Protein AF-A0A9D8YYX3-F1 (afdb_monomer)

Structure (mmCIF, N/CA/C/O backbone):
data_AF-A0A9D8YYX3-F1
#
_entry.id   AF-A0A9D8YYX3-F1
#
loop_
_atom_site.group_PDB
_atom_site.id
_atom_site.type_symbol
_atom_site.label_atom_id
_atom_site.label_alt_id
_atom_site.label_comp_id
_atom_site.label_asym_id
_atom_site.label_entity_id
_atom_site.label_seq_id
_atom_site.pdbx_PDB_ins_code
_atom_site.Cartn_x
_atom_site.Cartn_y
_atom_site.Cartn_z
_atom_site.occupancy
_atom_site.B_iso_or_equiv
_atom_site.auth_seq_id
_atom_site.auth_comp_id
_atom_site.auth_asym_id
_atom_site.auth_atom_id
_atom_site.pdbx_PDB_model_num
ATOM 1 N N . MET A 1 1 ? 21.670 19.155 -9.450 1.00 53.72 1 MET A N 1
ATOM 2 C CA . MET A 1 1 ? 21.328 18.868 -10.862 1.00 53.72 1 MET A CA 1
ATOM 3 C C . MET A 1 1 ? 19.852 18.467 -10.883 1.00 53.72 1 MET A C 1
ATOM 5 O O . MET A 1 1 ? 19.444 17.808 -9.937 1.00 53.72 1 MET A O 1
ATOM 9 N N . MET A 1 2 ? 19.015 18.936 -11.821 1.00 55.88 2 MET A N 1
ATOM 10 C CA . MET A 1 2 ? 17.585 18.557 -11.832 1.00 55.88 2 MET A CA 1
ATOM 11 C C . MET A 1 2 ? 17.428 17.143 -12.399 1.00 55.88 2 MET A C 1
ATOM 13 O O . MET A 1 2 ? 17.749 16.919 -13.566 1.00 55.88 2 MET A O 1
ATOM 17 N N . GLN A 1 3 ? 16.917 16.220 -11.582 1.00 74.69 3 GLN A N 1
ATOM 18 C CA . GLN A 1 3 ? 16.558 14.864 -11.997 1.00 74.69 3 GLN A CA 1
ATOM 19 C C . GLN A 1 3 ? 15.516 14.940 -13.120 1.00 74.69 3 GLN A C 1
ATOM 21 O O . GLN A 1 3 ? 14.453 15.547 -12.952 1.00 74.69 3 GLN A O 1
ATOM 26 N N . LYS A 1 4 ? 15.819 14.358 -14.285 1.00 84.12 4 LYS A N 1
ATOM 27 C CA . LYS A 1 4 ? 14.865 14.323 -15.399 1.00 84.12 4 LYS A CA 1
ATOM 28 C C . LYS A 1 4 ? 13.960 13.113 -15.217 1.00 84.12 4 LYS A C 1
ATOM 30 O O . LYS A 1 4 ? 14.433 11.979 -15.238 1.00 84.12 4 LYS A O 1
ATOM 35 N N . ARG A 1 5 ? 12.663 13.372 -15.054 1.00 89.62 5 ARG A N 1
ATOM 36 C CA . ARG A 1 5 ? 11.613 12.352 -15.048 1.00 89.62 5 ARG A CA 1
ATOM 37 C C . ARG A 1 5 ? 10.867 12.385 -16.376 1.00 89.62 5 ARG A C 1
ATOM 39 O O . ARG A 1 5 ? 10.511 13.460 -16.849 1.00 89.62 5 ARG A O 1
ATOM 46 N N . TYR A 1 6 ? 10.621 11.215 -16.941 1.00 87.94 6 TYR A N 1
ATOM 47 C CA . TYR A 1 6 ? 9.741 11.007 -18.094 1.00 87.94 6 TYR A CA 1
ATOM 48 C C . TYR A 1 6 ? 8.995 9.683 -17.912 1.00 87.94 6 TYR A C 1
ATOM 50 O O . TYR A 1 6 ? 9.148 9.039 -16.862 1.00 87.94 6 TYR A O 1
ATOM 58 N N . ALA A 1 7 ? 8.182 9.300 -18.899 1.00 79.00 7 ALA A N 1
ATOM 59 C CA . ALA A 1 7 ? 7.219 8.218 -18.757 1.00 79.00 7 ALA A CA 1
ATOM 60 C C . ALA A 1 7 ? 6.217 8.506 -17.625 1.00 79.00 7 ALA A C 1
ATOM 62 O O . ALA A 1 7 ? 5.982 7.666 -16.752 1.00 79.00 7 ALA A O 1
ATOM 63 N N . SER A 1 8 ? 5.679 9.731 -17.587 1.00 73.44 8 SER A N 1
ATOM 64 C CA . SER A 1 8 ? 4.678 10.109 -16.577 1.00 73.44 8 SER A CA 1
ATOM 65 C C . SER A 1 8 ? 3.311 9.510 -16.864 1.00 73.44 8 SER A C 1
ATOM 67 O O . SER A 1 8 ? 2.513 9.346 -15.935 1.00 73.44 8 SER A O 1
ATOM 69 N N . ASP A 1 9 ? 3.063 9.167 -18.127 1.00 76.62 9 ASP A N 1
ATOM 70 C CA . ASP A 1 9 ? 1.815 8.560 -18.549 1.00 76.62 9 ASP A CA 1
ATOM 71 C C . ASP A 1 9 ? 1.813 7.109 -18.069 1.00 76.62 9 ASP A C 1
ATOM 73 O O . ASP A 1 9 ? 2.528 6.234 -18.564 1.00 76.62 9 ASP A O 1
ATOM 77 N N . ARG A 1 10 ? 1.060 6.882 -16.991 1.00 75.62 10 ARG A N 1
ATOM 78 C CA . ARG A 1 10 ? 0.919 5.574 -16.356 1.00 75.62 10 ARG A CA 1
ATOM 79 C C . ARG A 1 10 ? 0.038 4.691 -17.228 1.00 75.62 10 ARG A C 1
ATOM 81 O O . ARG A 1 10 ? -1.180 4.638 -17.050 1.00 75.62 10 ARG A O 1
ATOM 88 N N . HIS A 1 11 ? 0.654 4.006 -18.182 1.00 74.44 11 HIS A N 1
ATOM 89 C CA . HIS A 1 11 ? -0.041 3.041 -19.020 1.00 74.44 11 HIS A CA 1
ATOM 90 C C . HIS A 1 11 ? -0.405 1.801 -18.199 1.00 74.44 11 HIS A C 1
ATOM 92 O O . HIS A 1 11 ? 0.437 0.961 -17.883 1.00 74.44 11 HIS A O 1
ATOM 98 N N . GLN A 1 12 ? -1.685 1.699 -17.842 1.00 74.44 12 GLN A N 1
ATOM 99 C CA . GLN A 1 12 ? -2.279 0.475 -17.316 1.00 74.44 12 GLN A CA 1
ATOM 100 C C . GLN A 1 12 ? -3.006 -0.252 -18.453 1.00 74.44 12 GLN A C 1
ATOM 102 O O . GLN A 1 12 ? -3.732 0.392 -19.219 1.00 74.44 12 GLN A O 1
ATOM 107 N N . PRO A 1 13 ? -2.872 -1.583 -18.573 1.00 78.44 13 PRO A N 1
ATOM 108 C CA . PRO A 1 13 ? -3.666 -2.330 -19.537 1.00 78.44 13 PRO A CA 1
ATOM 109 C C . PRO A 1 13 ? -5.167 -2.203 -19.217 1.00 78.44 13 PRO A C 1
ATOM 111 O O . PRO A 1 13 ? -5.538 -2.008 -18.055 1.00 78.44 13 PRO A O 1
ATOM 114 N N . PRO A 1 14 ? -6.063 -2.365 -20.209 1.00 83.50 14 PRO A N 1
ATOM 115 C CA . PRO A 1 14 ? -7.503 -2.301 -19.980 1.00 83.50 14 PRO A CA 1
ATOM 116 C C . PRO A 1 14 ? -7.951 -3.242 -18.853 1.00 83.50 14 PRO A C 1
ATOM 118 O O . PRO A 1 14 ? -7.597 -4.421 -18.834 1.00 83.50 14 PRO A O 1
ATOM 121 N N . GLY A 1 15 ? -8.745 -2.733 -17.909 1.00 88.25 15 GLY A N 1
ATOM 122 C CA . GLY A 1 15 ? -9.272 -3.523 -16.796 1.00 88.25 15 GLY A CA 1
ATOM 123 C C . GLY A 1 15 ? -9.328 -2.761 -15.476 1.00 88.25 15 GLY A C 1
ATOM 124 O O . GLY A 1 15 ? -8.939 -1.601 -15.380 1.00 88.25 15 GLY A O 1
ATOM 125 N N . LYS A 1 16 ? -9.847 -3.426 -14.437 1.00 92.69 16 LYS A N 1
ATOM 126 C CA . LYS A 1 16 ? -9.792 -2.930 -13.057 1.00 92.69 16 LYS A CA 1
ATOM 127 C C . LYS A 1 16 ? -8.653 -3.633 -12.343 1.00 92.69 16 LYS A C 1
ATOM 129 O O . LYS A 1 16 ? -8.796 -4.790 -11.950 1.00 92.69 16 LYS A O 1
ATOM 134 N N . TRP A 1 17 ? -7.563 -2.914 -12.158 1.00 93.44 17 TRP A N 1
ATOM 135 C CA . TRP A 1 17 ? -6.364 -3.414 -11.508 1.00 93.44 17 TRP A CA 1
ATOM 136 C C . TRP A 1 17 ? -6.236 -2.851 -10.094 1.00 93.44 17 TRP A C 1
ATOM 138 O O . TRP A 1 17 ? -6.791 -1.796 -9.774 1.00 93.44 17 TRP A O 1
ATOM 148 N N . ILE A 1 18 ? -5.534 -3.578 -9.233 1.00 92.06 18 ILE A N 1
ATOM 149 C CA . ILE A 1 18 ? -5.043 -3.081 -7.949 1.00 92.06 18 ILE A CA 1
ATOM 150 C C . ILE A 1 18 ? -3.547 -3.353 -7.852 1.00 92.06 18 ILE A C 1
ATOM 152 O O . ILE A 1 18 ? -3.050 -4.310 -8.446 1.00 92.06 18 ILE A O 1
ATOM 156 N N . GLN A 1 19 ? -2.847 -2.523 -7.090 1.00 92.81 19 GLN A N 1
ATOM 157 C CA . GLN A 1 19 ? -1.440 -2.741 -6.779 1.00 92.81 19 GLN A CA 1
ATOM 158 C C . GLN A 1 19 ? -1.304 -3.945 -5.842 1.00 92.81 19 GLN A C 1
ATOM 160 O O . GLN A 1 19 ? -1.992 -4.020 -4.827 1.00 92.81 19 GLN A O 1
ATOM 165 N N . ALA A 1 20 ? -0.448 -4.890 -6.221 1.00 91.75 20 ALA A N 1
ATOM 166 C CA . ALA A 1 20 ? -0.074 -6.058 -5.425 1.00 91.75 20 ALA A CA 1
ATOM 167 C C . ALA A 1 20 ? 1.232 -5.837 -4.648 1.00 91.75 20 ALA A C 1
ATOM 169 O O . ALA A 1 20 ? 1.559 -6.612 -3.750 1.00 91.75 20 ALA A O 1
ATOM 170 N N . THR A 1 21 ? 1.986 -4.800 -5.014 1.00 92.00 21 THR A N 1
ATOM 171 C CA . THR A 1 21 ? 3.278 -4.449 -4.425 1.00 92.00 21 THR A CA 1
ATOM 172 C C . THR A 1 21 ? 3.318 -2.964 -4.099 1.00 92.00 21 THR A C 1
ATOM 174 O O . THR A 1 21 ? 2.581 -2.159 -4.675 1.00 92.00 21 THR A O 1
ATOM 177 N N . ARG A 1 22 ? 4.253 -2.587 -3.228 1.00 89.25 22 ARG A N 1
ATOM 178 C CA . ARG A 1 22 ? 4.727 -1.202 -3.118 1.00 89.25 22 ARG A CA 1
ATOM 179 C C . ARG A 1 22 ? 5.434 -0.759 -4.407 1.00 89.25 22 ARG A C 1
ATOM 181 O O . ARG A 1 22 ? 5.586 -1.546 -5.345 1.00 89.25 22 ARG A O 1
ATOM 188 N N . LEU A 1 23 ? 5.878 0.499 -4.442 1.00 93.06 23 LEU A N 1
ATOM 189 C CA . LEU A 1 23 ? 6.741 0.981 -5.518 1.00 93.06 23 LEU A CA 1
ATOM 190 C C . LEU A 1 23 ? 8.055 0.195 -5.490 1.00 93.06 23 LEU A C 1
ATOM 192 O O . LEU A 1 23 ? 8.785 0.234 -4.499 1.00 93.06 23 LEU A O 1
ATOM 196 N N . LEU A 1 24 ? 8.331 -0.512 -6.578 1.00 96.19 24 LEU A N 1
ATOM 197 C CA . LEU A 1 24 ? 9.541 -1.292 -6.777 1.00 96.19 24 LEU A CA 1
ATOM 198 C C . LEU A 1 24 ? 10.507 -0.527 -7.673 1.00 96.19 24 LEU A C 1
ATOM 200 O O . LEU A 1 24 ? 10.087 0.212 -8.561 1.00 96.19 24 LEU A O 1
ATOM 204 N N . GLN A 1 25 ? 11.800 -0.752 -7.470 1.00 97.31 25 GLN A N 1
ATOM 205 C CA . GLN A 1 25 ? 12.840 -0.376 -8.421 1.00 97.31 25 GLN A CA 1
ATOM 206 C C . GLN A 1 25 ? 13.323 -1.632 -9.146 1.00 97.31 25 GLN A C 1
ATOM 208 O O . GLN A 1 25 ? 13.453 -2.696 -8.536 1.00 97.31 25 GLN A O 1
ATOM 213 N N . VAL A 1 26 ? 13.590 -1.521 -10.447 1.00 98.12 26 VAL A N 1
ATOM 214 C CA . VAL A 1 26 ? 14.188 -2.621 -11.214 1.00 98.12 26 VAL A CA 1
ATOM 215 C C . VAL A 1 26 ? 15.580 -2.931 -10.658 1.00 98.12 26 VAL A C 1
ATOM 217 O O . VAL A 1 26 ? 16.463 -2.074 -10.639 1.00 98.12 26 VAL A O 1
ATOM 220 N N . ALA A 1 27 ? 15.791 -4.172 -10.227 1.00 98.19 27 ALA A N 1
ATOM 221 C CA . ALA A 1 27 ? 17.070 -4.642 -9.723 1.00 98.19 27 ALA A CA 1
ATOM 222 C C . ALA A 1 27 ? 18.027 -4.986 -10.875 1.00 98.19 27 ALA A C 1
ATOM 224 O O . ALA A 1 27 ? 17.623 -5.496 -11.922 1.00 98.19 27 ALA A O 1
ATOM 225 N N . GLY A 1 28 ? 19.324 -4.745 -10.670 1.00 97.38 28 GLY A N 1
ATOM 226 C CA . GLY A 1 28 ? 20.369 -5.150 -11.614 1.00 97.38 28 GLY A CA 1
ATOM 227 C C . GLY A 1 28 ? 20.510 -4.268 -12.860 1.00 97.38 28 GLY A C 1
ATOM 228 O O . GLY A 1 28 ? 21.216 -4.659 -13.790 1.00 97.38 28 GLY A O 1
ATOM 229 N N . VAL A 1 29 ? 19.902 -3.076 -12.878 1.00 97.25 29 VAL A N 1
ATOM 230 C CA . VAL A 1 29 ? 19.999 -2.090 -13.976 1.00 97.25 29 VAL A CA 1
ATOM 231 C C . VAL A 1 29 ? 21.456 -1.789 -14.352 1.00 97.25 29 VAL A C 1
ATOM 233 O O . VAL A 1 29 ? 21.799 -1.684 -15.531 1.00 97.25 29 VAL A O 1
ATOM 236 N N . GLN A 1 30 ? 22.359 -1.741 -13.370 1.00 96.38 30 GLN A N 1
ATOM 237 C CA . GLN A 1 30 ? 23.790 -1.512 -13.579 1.00 96.38 30 GLN A CA 1
ATOM 238 C C . GLN A 1 30 ? 24.483 -2.587 -14.431 1.00 96.38 30 GLN A C 1
ATOM 240 O O . GLN A 1 30 ? 25.529 -2.305 -15.013 1.00 96.38 30 GLN A O 1
ATOM 245 N N . HIS A 1 31 ? 23.915 -3.793 -14.520 1.00 97.19 31 HIS A N 1
ATOM 246 C CA . HIS A 1 31 ? 24.424 -4.898 -15.339 1.00 97.19 31 HIS A CA 1
ATOM 247 C C . HIS A 1 31 ? 23.798 -4.935 -16.745 1.00 97.19 31 HIS A C 1
ATOM 249 O O . HIS A 1 31 ? 24.167 -5.782 -17.553 1.00 97.19 31 HIS A O 1
ATOM 255 N N . ARG A 1 32 ? 22.852 -4.028 -17.033 1.00 97.12 32 ARG A N 1
ATOM 256 C CA . ARG A 1 32 ? 22.062 -3.939 -18.275 1.00 97.12 32 ARG A CA 1
ATOM 257 C C . ARG A 1 32 ? 22.083 -2.520 -18.859 1.00 97.12 32 ARG A C 1
ATOM 259 O O . ARG A 1 32 ? 21.106 -2.067 -19.448 1.00 97.12 32 ARG A O 1
ATOM 266 N N . ARG A 1 33 ? 23.172 -1.765 -18.648 1.00 96.56 33 ARG A N 1
ATOM 267 C CA . ARG A 1 33 ? 23.226 -0.317 -18.951 1.00 96.56 33 ARG A CA 1
ATOM 268 C C . ARG A 1 33 ? 22.874 0.011 -20.403 1.00 96.56 33 ARG A C 1
ATOM 270 O O . ARG A 1 33 ? 22.178 0.996 -20.633 1.00 96.56 33 ARG A O 1
ATOM 277 N N . SER A 1 34 ? 23.347 -0.780 -21.367 1.00 97.31 34 SER A N 1
ATOM 278 C CA . SER A 1 34 ? 23.029 -0.589 -22.789 1.00 97.31 34 SER A CA 1
ATOM 279 C C . SER A 1 34 ? 21.536 -0.746 -23.056 1.00 97.31 34 SER A C 1
ATOM 281 O O . SER A 1 34 ? 20.907 0.160 -23.593 1.00 97.31 34 SER A O 1
ATOM 283 N N . GLU A 1 35 ? 20.958 -1.857 -22.613 1.00 98.38 35 GLU A N 1
ATOM 284 C CA . GLU A 1 35 ? 19.562 -2.221 -22.824 1.00 98.38 35 GLU A CA 1
ATOM 285 C C . GLU A 1 35 ? 18.625 -1.235 -22.125 1.00 98.38 35 GLU A C 1
ATOM 287 O O . GLU A 1 35 ? 17.631 -0.799 -22.704 1.00 98.38 35 GLU A O 1
ATOM 292 N N . VAL A 1 36 ? 18.979 -0.821 -20.907 1.00 97.69 36 VAL A N 1
ATOM 293 C CA . VAL A 1 36 ? 18.245 0.196 -20.149 1.00 97.69 36 VAL A CA 1
ATOM 294 C C . VAL A 1 36 ? 18.266 1.524 -20.900 1.00 97.69 36 VAL A C 1
ATOM 296 O O . VAL A 1 36 ? 17.207 2.115 -21.089 1.00 97.69 36 VAL A O 1
ATOM 299 N N . ARG A 1 37 ? 19.426 1.984 -21.392 1.00 96.44 37 ARG A N 1
ATOM 300 C CA . ARG A 1 37 ? 19.529 3.244 -22.154 1.00 96.44 37 ARG A CA 1
ATOM 301 C C . ARG A 1 37 ? 18.747 3.204 -23.464 1.00 96.44 37 ARG A C 1
ATOM 303 O O . ARG A 1 37 ? 18.108 4.192 -23.820 1.00 96.44 37 ARG A O 1
ATOM 310 N N . GLU A 1 38 ? 18.774 2.086 -24.180 1.00 97.44 38 GLU A N 1
ATOM 311 C CA . GLU A 1 38 ? 17.994 1.928 -25.409 1.00 97.44 38 GLU A CA 1
ATOM 312 C C . GLU A 1 38 ? 16.485 1.945 -25.147 1.00 97.44 38 GLU A C 1
ATOM 314 O O . GLU A 1 38 ? 15.739 2.604 -25.883 1.00 97.44 38 GLU A O 1
ATOM 319 N N . PHE A 1 39 ? 16.037 1.271 -24.083 1.00 97.06 39 PHE A N 1
ATOM 320 C CA . PHE A 1 39 ? 14.649 1.327 -23.637 1.00 97.06 39 PHE A CA 1
ATOM 321 C C . PHE A 1 39 ? 14.253 2.759 -23.263 1.00 97.06 39 PHE A C 1
ATOM 323 O O . PHE A 1 39 ? 13.276 3.276 -23.795 1.00 97.06 39 PHE A O 1
ATOM 330 N N . CYS A 1 40 ? 15.058 3.434 -22.442 1.00 96.00 40 CYS A N 1
ATOM 331 C CA . CYS A 1 40 ? 14.888 4.828 -22.028 1.00 96.00 40 CYS A CA 1
ATOM 332 C C . CYS A 1 40 ? 14.687 5.778 -23.221 1.00 96.00 40 CYS A C 1
ATOM 334 O O . CYS A 1 40 ? 13.730 6.552 -23.279 1.00 96.00 40 CYS A O 1
ATOM 336 N N . GLN A 1 41 ? 15.563 5.690 -24.225 1.00 95.75 41 GLN A N 1
ATOM 337 C CA . GLN A 1 41 ? 15.458 6.492 -25.447 1.00 95.75 41 GLN A CA 1
ATOM 338 C C . GLN A 1 41 ? 14.210 6.157 -26.269 1.00 95.75 41 GLN A C 1
ATOM 340 O O . GLN A 1 41 ? 13.610 7.051 -26.867 1.00 95.75 41 GLN A O 1
ATOM 345 N N . SER A 1 42 ? 13.831 4.880 -26.327 1.00 95.81 42 SER A N 1
ATOM 346 C CA . SER A 1 42 ? 12.656 4.435 -27.077 1.00 95.81 42 SER A CA 1
ATOM 347 C C . SER A 1 42 ? 11.357 4.853 -26.393 1.00 95.81 42 SER A C 1
ATOM 349 O O . SER A 1 42 ? 10.459 5.327 -27.079 1.00 95.81 42 SER A O 1
ATOM 351 N N . ALA A 1 43 ? 11.293 4.781 -25.061 1.00 95.12 43 ALA A N 1
ATOM 352 C CA . ALA A 1 43 ? 10.162 5.245 -24.265 1.00 95.12 43 ALA A CA 1
ATOM 353 C C . ALA A 1 43 ? 9.924 6.751 -24.457 1.00 95.12 43 ALA A C 1
ATOM 355 O O . ALA A 1 43 ? 8.811 7.146 -24.776 1.00 95.12 43 ALA A O 1
ATOM 356 N N . LYS A 1 44 ? 10.976 7.587 -24.410 1.00 94.56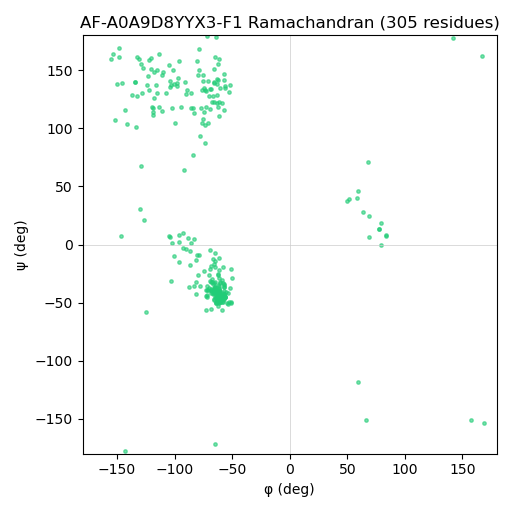 44 LYS A N 1
ATOM 357 C CA . LYS A 1 44 ? 10.865 9.034 -24.705 1.00 94.56 44 LYS A CA 1
ATOM 358 C C . LYS A 1 44 ? 10.298 9.319 -26.094 1.00 94.56 44 LYS A C 1
ATOM 360 O O . LYS A 1 44 ? 9.498 10.232 -26.271 1.00 94.56 44 LYS A O 1
ATOM 365 N N . LYS A 1 45 ? 10.751 8.565 -27.102 1.00 94.44 45 LYS A N 1
ATOM 366 C CA . LYS A 1 45 ? 10.266 8.715 -28.481 1.00 94.44 45 LYS A CA 1
ATOM 367 C C . LYS A 1 45 ? 8.812 8.269 -28.612 1.00 94.44 45 LYS A C 1
ATOM 369 O O . LYS A 1 45 ? 8.063 8.932 -29.325 1.00 94.44 45 LYS A O 1
ATOM 374 N N . ALA A 1 46 ? 8.436 7.176 -27.947 1.00 94.06 46 ALA A N 1
ATOM 375 C CA . ALA A 1 46 ? 7.069 6.673 -27.924 1.00 94.06 46 ALA A CA 1
ATOM 376 C C . ALA A 1 46 ? 6.127 7.680 -27.247 1.00 94.06 46 ALA A C 1
ATOM 378 O O . ALA A 1 46 ? 5.170 8.104 -27.885 1.00 94.06 46 ALA A O 1
ATOM 379 N N . GLU A 1 47 ? 6.480 8.169 -26.052 1.00 92.94 47 GLU A N 1
ATOM 380 C CA . GLU A 1 47 ? 5.752 9.212 -25.310 1.00 92.94 47 GLU A CA 1
ATOM 381 C C . GLU A 1 47 ? 5.554 10.471 -26.170 1.00 92.94 47 GLU A C 1
ATOM 383 O O . GLU A 1 47 ? 4.428 10.912 -26.386 1.00 92.94 47 GLU A O 1
ATOM 388 N N . HIS A 1 48 ? 6.624 10.992 -26.786 1.00 93.25 48 HIS A N 1
ATOM 389 C CA . HIS A 1 48 ? 6.534 12.159 -27.673 1.00 93.25 48 HIS A CA 1
ATOM 390 C C . HIS A 1 48 ? 5.649 11.933 -28.912 1.00 93.25 48 HIS A C 1
ATOM 392 O O . HIS A 1 48 ? 5.078 12.882 -29.445 1.00 93.25 48 HIS A O 1
ATOM 398 N N . SER A 1 49 ? 5.545 10.690 -29.384 1.00 93.62 49 SER A N 1
ATOM 399 C CA . SER A 1 49 ? 4.778 10.328 -30.582 1.00 93.62 49 SER A CA 1
ATOM 400 C C . SER A 1 49 ? 3.365 9.822 -30.266 1.00 93.62 49 SER A C 1
ATOM 402 O O . SER A 1 49 ? 2.659 9.420 -31.190 1.00 93.62 49 SER A O 1
ATOM 404 N N . GLY A 1 50 ? 2.957 9.792 -28.990 1.00 92.62 50 GLY A N 1
ATOM 405 C CA . GLY A 1 50 ? 1.685 9.204 -28.556 1.00 92.62 50 GLY A CA 1
ATOM 406 C C . GLY A 1 50 ? 1.576 7.694 -28.814 1.00 92.62 50 GLY A C 1
ATOM 407 O O . GLY A 1 50 ? 0.478 7.191 -29.048 1.00 92.62 50 GLY A O 1
ATOM 408 N N . LEU A 1 51 ? 2.706 6.982 -28.836 1.00 93.69 51 LEU A N 1
ATOM 409 C CA . LEU A 1 51 ? 2.778 5.528 -28.999 1.00 93.69 51 LEU A CA 1
ATOM 410 C C . LEU A 1 51 ? 2.885 4.827 -27.638 1.00 93.69 51 LEU A C 1
ATOM 412 O O . LEU A 1 51 ? 3.330 5.420 -26.659 1.00 93.69 51 LEU A O 1
ATOM 416 N N . ASP A 1 52 ? 2.515 3.547 -27.596 1.00 94.00 52 ASP A N 1
ATOM 417 C CA . ASP A 1 52 ? 2.470 2.759 -26.362 1.00 94.00 52 ASP A CA 1
ATOM 418 C C . ASP A 1 52 ? 3.872 2.342 -25.878 1.00 94.00 52 ASP A C 1
ATOM 420 O O . ASP A 1 52 ? 4.751 1.968 -26.662 1.00 94.00 52 ASP A O 1
ATOM 424 N N . TYR A 1 53 ? 4.091 2.376 -24.568 1.00 95.69 53 TYR A N 1
ATOM 425 C CA . TYR A 1 53 ? 5.322 1.912 -23.930 1.00 95.69 53 TYR A CA 1
ATOM 426 C C . TYR A 1 53 ? 5.050 1.508 -22.479 1.00 95.69 53 TYR A C 1
ATOM 428 O O . TYR A 1 53 ? 4.073 1.925 -21.861 1.00 95.69 53 TYR A O 1
ATOM 436 N N . GLY A 1 54 ? 5.928 0.690 -21.905 1.00 95.56 54 GLY A N 1
ATOM 437 C CA . GLY A 1 54 ? 5.774 0.246 -20.527 1.00 95.56 54 GLY A CA 1
ATOM 438 C C . GLY A 1 54 ? 6.722 -0.878 -20.154 1.00 95.56 54 GLY A C 1
ATOM 439 O O . GLY A 1 54 ? 7.810 -1.019 -20.720 1.00 95.56 54 GLY A O 1
ATOM 440 N N . LEU A 1 55 ? 6.294 -1.672 -19.177 1.00 96.38 55 LEU A N 1
ATOM 441 C CA . LEU A 1 55 ? 7.043 -2.806 -18.658 1.00 96.38 55 LEU A CA 1
ATOM 442 C C . LEU A 1 55 ? 6.220 -4.089 -18.766 1.00 96.38 55 LEU A C 1
ATOM 444 O O . LEU A 1 55 ? 5.008 -4.100 -18.560 1.00 96.38 55 LEU A O 1
ATOM 448 N N . GLU A 1 56 ? 6.918 -5.182 -19.023 1.00 96.81 56 GLU A N 1
ATOM 449 C CA . GLU A 1 56 ? 6.415 -6.547 -18.996 1.00 96.81 56 GLU A CA 1
ATOM 450 C C . GLU A 1 56 ? 7.216 -7.345 -17.961 1.00 96.81 56 GLU A C 1
ATOM 452 O O . GLU A 1 56 ? 8.382 -7.050 -17.686 1.00 96.81 56 GLU A O 1
ATOM 457 N N . LEU A 1 57 ? 6.580 -8.355 -17.370 1.00 97.56 57 LEU A N 1
ATOM 458 C CA . LEU A 1 57 ? 7.177 -9.211 -16.349 1.00 97.56 57 LEU A CA 1
ATOM 459 C C . LEU A 1 57 ? 7.181 -10.657 -16.844 1.00 97.56 57 LEU A C 1
ATOM 461 O O . LEU A 1 57 ? 6.120 -11.234 -17.089 1.00 97.56 57 LEU A O 1
ATOM 465 N N . GLU A 1 58 ? 8.367 -11.245 -16.979 1.00 97.81 58 GLU A N 1
ATOM 466 C CA . GLU A 1 58 ? 8.551 -12.608 -17.483 1.00 97.81 58 GLU A CA 1
ATOM 467 C C . GLU A 1 58 ? 9.222 -13.492 -16.423 1.00 97.81 58 GLU A C 1
ATOM 469 O O . GLU A 1 58 ? 10.375 -13.228 -16.076 1.00 97.81 58 GLU A O 1
ATOM 474 N N . PRO A 1 59 ? 8.566 -14.558 -15.931 1.00 97.94 59 PRO A N 1
ATOM 475 C CA . PRO A 1 59 ? 9.211 -15.530 -15.055 1.00 97.94 59 PRO A CA 1
ATOM 476 C C . PRO A 1 59 ? 10.446 -16.144 -15.732 1.00 97.94 59 PRO A C 1
ATOM 478 O O . PRO A 1 59 ? 10.446 -16.401 -16.940 1.00 97.94 59 PRO A O 1
ATOM 481 N N . ASP A 1 60 ? 11.502 -16.373 -14.959 1.00 97.94 60 ASP A N 1
ATOM 482 C CA . ASP A 1 60 ? 12.769 -16.951 -15.409 1.00 97.94 60 ASP A CA 1
ATOM 483 C C . ASP A 1 60 ? 13.184 -18.123 -14.502 1.00 97.94 60 ASP A C 1
ATOM 485 O O . ASP A 1 60 ? 14.185 -18.040 -13.790 1.00 97.94 60 ASP A O 1
ATOM 489 N N . PRO A 1 61 ? 12.433 -19.244 -14.523 1.00 96.94 61 PRO A N 1
ATOM 490 C CA . PRO A 1 61 ? 12.700 -20.393 -13.653 1.00 96.94 61 PRO A CA 1
ATOM 491 C C . PRO A 1 61 ? 14.039 -21.088 -13.947 1.00 96.94 61 PRO A C 1
ATOM 493 O O . PRO A 1 61 ? 14.509 -21.897 -13.152 1.00 96.94 61 PRO A O 1
ATOM 496 N N . GLY A 1 62 ? 14.660 -20.789 -15.094 1.00 97.56 62 GLY A N 1
ATOM 497 C CA . GLY A 1 62 ? 15.990 -21.273 -15.468 1.00 97.56 62 GLY A CA 1
ATOM 498 C C . GLY A 1 62 ? 17.140 -20.414 -14.933 1.00 97.56 62 GLY A C 1
ATOM 499 O O . GLY A 1 62 ? 18.303 -20.692 -15.237 1.00 97.56 62 GLY A O 1
ATOM 500 N N . ASN A 1 63 ? 16.852 -19.357 -14.172 1.00 97.94 63 ASN A N 1
ATOM 501 C CA . ASN A 1 63 ? 17.878 -18.488 -13.624 1.00 97.94 63 ASN A CA 1
ATOM 502 C C . ASN A 1 63 ? 18.741 -19.237 -12.596 1.00 97.94 63 ASN A C 1
ATOM 504 O O . ASN A 1 63 ? 18.267 -19.740 -11.582 1.00 97.94 63 ASN A O 1
ATOM 508 N N . ARG A 1 64 ? 20.052 -19.270 -12.846 1.00 97.50 64 ARG A N 1
ATOM 509 C CA . ARG A 1 64 ? 21.025 -20.013 -12.027 1.00 97.50 64 ARG A CA 1
ATOM 510 C C . ARG A 1 64 ? 21.199 -19.500 -10.590 1.00 97.50 64 ARG A C 1
ATOM 512 O O . ARG A 1 64 ? 21.828 -20.185 -9.791 1.00 97.50 64 ARG A O 1
ATOM 519 N N . HIS A 1 65 ? 20.763 -18.276 -10.292 1.00 97.38 65 HIS A N 1
ATOM 520 C CA . HIS A 1 65 ? 20.955 -17.635 -8.987 1.00 97.38 65 HIS A CA 1
ATOM 521 C C . HIS A 1 65 ? 19.686 -17.637 -8.136 1.00 97.38 65 HIS A C 1
ATOM 523 O O . HIS A 1 65 ? 19.785 -17.681 -6.911 1.00 97.38 65 HIS A O 1
ATOM 529 N N . ASP A 1 66 ? 18.522 -17.568 -8.778 1.00 97.62 66 ASP A N 1
ATOM 530 C CA . ASP A 1 66 ? 17.226 -17.494 -8.115 1.00 97.62 66 ASP A CA 1
ATOM 531 C C . ASP A 1 66 ? 16.139 -18.107 -9.016 1.00 97.62 66 ASP A C 1
ATOM 533 O O . ASP A 1 66 ? 15.766 -17.481 -10.007 1.00 97.62 66 ASP A O 1
ATOM 537 N N . PRO A 1 67 ? 15.607 -19.303 -8.705 1.00 97.25 67 PRO A N 1
ATOM 538 C CA . PRO A 1 67 ? 14.575 -19.946 -9.522 1.00 97.25 67 PRO A CA 1
ATOM 539 C C . PRO A 1 67 ? 13.233 -19.195 -9.518 1.00 97.25 67 PRO A C 1
ATOM 541 O O . PRO A 1 67 ? 12.371 -19.500 -10.338 1.00 97.25 67 PRO A O 1
ATOM 544 N N . LEU A 1 68 ? 13.041 -18.224 -8.619 1.00 97.88 68 LEU A N 1
ATOM 545 C CA . LEU A 1 68 ? 11.857 -17.363 -8.577 1.00 97.88 68 LEU A CA 1
ATOM 546 C C . LEU A 1 68 ? 12.092 -16.030 -9.300 1.00 97.88 68 LEU A C 1
ATOM 548 O O . LEU A 1 68 ? 11.246 -15.141 -9.233 1.00 97.88 68 LEU A O 1
ATOM 552 N N . ALA A 1 69 ? 13.222 -15.867 -9.998 1.00 98.19 69 ALA A N 1
ATOM 553 C CA . ALA A 1 69 ? 13.543 -14.638 -10.707 1.00 98.19 69 ALA A CA 1
ATOM 554 C C . ALA A 1 69 ? 12.446 -14.259 -11.716 1.00 98.19 69 ALA A C 1
ATOM 556 O O . ALA A 1 69 ? 11.992 -15.068 -12.526 1.00 98.19 69 ALA A O 1
ATOM 557 N N . ILE A 1 70 ? 12.069 -12.980 -11.713 1.00 98.56 70 ILE A N 1
ATOM 558 C CA . ILE A 1 70 ? 11.127 -12.398 -12.673 1.00 98.56 70 ILE A CA 1
ATOM 559 C C . ILE A 1 70 ? 11.873 -11.310 -13.442 1.00 98.56 70 ILE A C 1
ATOM 561 O O . ILE A 1 70 ? 12.273 -10.294 -12.866 1.00 98.56 70 ILE A O 1
ATOM 565 N N . ARG A 1 71 ? 12.078 -11.514 -14.744 1.00 98.62 71 ARG A N 1
ATOM 566 C CA . ARG A 1 71 ? 12.691 -10.529 -15.640 1.00 98.62 71 ARG A CA 1
ATOM 567 C C . ARG A 1 71 ? 11.748 -9.350 -15.822 1.00 98.62 71 ARG A C 1
ATOM 569 O O . ARG A 1 71 ? 10.569 -9.529 -16.122 1.00 98.62 71 ARG A O 1
ATOM 576 N N . VAL A 1 72 ? 12.297 -8.147 -15.707 1.00 98.38 72 VAL A N 1
ATOM 577 C CA . VAL A 1 72 ? 11.625 -6.913 -16.106 1.00 98.38 72 VAL A CA 1
ATOM 578 C C . VAL A 1 72 ? 12.054 -6.589 -17.529 1.00 98.38 72 VAL A C 1
ATOM 580 O O . VAL A 1 72 ? 13.240 -6.384 -17.816 1.00 98.38 72 VAL A O 1
ATOM 583 N N . VAL A 1 73 ? 11.078 -6.560 -18.428 1.00 98.50 73 VAL A N 1
ATOM 584 C CA . VAL A 1 73 ? 11.269 -6.309 -19.852 1.00 98.50 73 VAL A CA 1
ATOM 585 C C . VAL A 1 73 ? 10.662 -4.954 -20.195 1.00 98.50 73 VAL A C 1
ATOM 587 O O . VAL A 1 73 ? 9.456 -4.764 -20.096 1.00 98.50 73 VAL A O 1
ATOM 590 N N . GLY A 1 74 ? 11.488 -3.993 -20.598 1.00 97.44 74 GLY A N 1
ATOM 591 C CA . GLY A 1 74 ? 11.000 -2.747 -21.178 1.00 97.44 74 GLY A CA 1
ATOM 592 C C . GLY A 1 74 ? 10.401 -3.014 -22.555 1.00 97.44 74 GLY A C 1
ATOM 593 O O . GLY A 1 74 ? 11.020 -3.711 -23.361 1.00 97.44 74 GLY A O 1
ATOM 594 N N . ARG A 1 75 ? 9.221 -2.460 -22.841 1.00 97.12 75 ARG A N 1
ATOM 595 C CA . ARG A 1 75 ? 8.541 -2.541 -24.142 1.00 97.12 75 ARG A CA 1
ATOM 596 C C . ARG A 1 75 ? 8.244 -1.134 -24.656 1.00 97.12 75 ARG A C 1
ATOM 598 O O . ARG A 1 75 ? 7.777 -0.292 -23.895 1.00 97.12 75 ARG A O 1
ATOM 605 N N . ALA A 1 76 ? 8.471 -0.890 -25.945 1.00 96.62 76 ALA A N 1
ATOM 606 C CA . ALA A 1 76 ? 8.036 0.341 -26.603 1.00 96.62 76 ALA A CA 1
ATOM 607 C C . ALA A 1 76 ? 7.631 0.090 -28.059 1.00 96.62 76 ALA A C 1
ATOM 609 O O . ALA A 1 76 ? 8.310 -0.638 -28.797 1.00 96.62 76 ALA A O 1
ATOM 610 N N . ASP A 1 77 ? 6.551 0.742 -28.468 1.00 96.69 77 ASP A N 1
ATOM 611 C CA . ASP A 1 77 ? 6.130 0.852 -29.853 1.00 96.69 77 ASP A CA 1
ATOM 612 C C . ASP A 1 77 ? 7.019 1.873 -30.582 1.00 96.69 77 ASP A C 1
ATOM 614 O O . ASP A 1 77 ? 7.312 2.965 -30.095 1.00 96.69 77 ASP A O 1
ATOM 618 N N . VAL A 1 78 ? 7.497 1.501 -31.769 1.00 96.62 78 VAL A N 1
ATOM 619 C CA . VAL A 1 78 ? 8.413 2.299 -32.588 1.00 96.62 78 VAL A CA 1
ATOM 620 C C . VAL A 1 78 ? 7.885 2.434 -34.012 1.00 96.62 78 VAL A C 1
ATOM 622 O O . VAL A 1 78 ? 7.556 1.445 -34.674 1.00 96.62 78 VAL A O 1
ATOM 625 N N . GLN A 1 79 ? 7.854 3.667 -34.517 1.00 95.38 79 GLN A N 1
ATOM 626 C CA . GLN A 1 79 ? 7.484 3.947 -35.902 1.00 95.38 79 GLN A CA 1
ATOM 627 C C . GLN A 1 79 ? 8.544 3.382 -36.860 1.00 95.38 79 GLN A C 1
ATOM 629 O O . GLN A 1 79 ? 9.737 3.670 -36.730 1.00 95.38 79 GLN A O 1
ATOM 634 N N . ARG A 1 80 ? 8.125 2.589 -37.851 1.00 94.31 80 ARG A N 1
ATOM 635 C CA . ARG A 1 80 ? 8.997 2.077 -38.920 1.00 94.31 80 ARG A CA 1
ATOM 636 C C . ARG A 1 80 ? 8.665 2.794 -40.221 1.00 94.31 80 ARG A C 1
ATOM 638 O O . ARG A 1 80 ? 7.505 2.820 -40.618 1.00 94.31 80 ARG A O 1
ATOM 645 N N . LEU A 1 81 ? 9.694 3.299 -40.909 1.00 87.19 81 LEU A N 1
ATOM 646 C CA . LEU A 1 81 ? 9.587 4.242 -42.037 1.00 87.19 81 LEU A CA 1
ATOM 647 C C . LEU A 1 81 ? 8.617 3.820 -43.164 1.00 87.19 81 LEU A C 1
ATOM 649 O O . LEU A 1 81 ? 8.148 4.680 -43.890 1.00 87.19 81 LEU A O 1
ATOM 653 N N . LEU A 1 82 ? 8.281 2.532 -43.304 1.00 92.31 82 LEU A N 1
ATOM 654 C CA . LEU A 1 82 ? 7.335 2.022 -44.313 1.00 92.31 82 LEU A CA 1
ATOM 655 C C . LEU A 1 82 ? 6.498 0.815 -43.836 1.00 92.31 82 LEU A C 1
ATOM 657 O O . LEU A 1 82 ? 5.836 0.167 -44.639 1.00 92.31 82 LEU A O 1
ATOM 661 N N . ARG A 1 83 ? 6.571 0.439 -42.551 1.00 91.12 83 ARG A N 1
ATOM 662 C CA . ARG A 1 83 ? 5.994 -0.827 -42.040 1.00 91.12 83 ARG A CA 1
ATOM 663 C C . ARG A 1 83 ? 5.049 -0.631 -40.852 1.00 91.12 83 ARG A C 1
ATOM 665 O O . ARG A 1 83 ? 4.842 -1.564 -40.084 1.00 91.12 83 ARG A O 1
ATOM 672 N N . GLY A 1 84 ? 4.515 0.578 -40.692 1.00 94.62 84 GLY A N 1
ATOM 673 C CA . GLY A 1 84 ? 3.661 0.936 -39.562 1.00 94.62 84 GLY A CA 1
ATOM 674 C C . GLY A 1 84 ? 4.407 0.919 -38.225 1.00 94.62 84 GLY A C 1
ATOM 675 O O . GLY A 1 84 ? 5.617 1.158 -38.163 1.00 94.62 84 GLY A O 1
ATOM 676 N N . VAL A 1 85 ? 3.668 0.641 -37.155 1.00 96.19 85 VAL A N 1
ATOM 677 C CA . VAL A 1 85 ? 4.190 0.549 -35.789 1.00 96.19 85 VAL A CA 1
ATOM 678 C C . VAL A 1 85 ? 4.724 -0.862 -35.545 1.00 96.19 85 VAL A C 1
ATOM 680 O O . VAL A 1 85 ? 4.062 -1.851 -35.853 1.00 96.19 85 VAL A O 1
ATOM 683 N N . GLY A 1 86 ? 5.943 -0.975 -35.018 1.00 97.00 86 GLY A N 1
ATOM 684 C CA . GLY A 1 86 ? 6.495 -2.245 -34.548 1.00 97.00 86 GLY A CA 1
ATOM 685 C C . GLY A 1 86 ? 6.845 -2.190 -33.070 1.00 97.00 86 GLY A C 1
ATOM 686 O O . GLY A 1 86 ? 7.056 -1.115 -32.533 1.00 97.00 86 GLY A O 1
ATOM 687 N N . VAL A 1 87 ? 6.980 -3.347 -32.428 1.00 97.50 87 VAL A N 1
ATOM 688 C CA . VAL A 1 87 ? 7.325 -3.434 -31.001 1.00 97.50 87 VAL A CA 1
ATOM 689 C C . VAL A 1 87 ? 8.811 -3.751 -30.838 1.00 97.50 87 VAL A C 1
ATOM 691 O O . VAL A 1 87 ? 9.355 -4.586 -31.570 1.00 97.50 87 VAL A O 1
ATOM 694 N N . LYS A 1 88 ? 9.475 -3.097 -29.883 1.00 98.12 88 LYS A N 1
ATOM 695 C CA . LYS A 1 88 ? 10.801 -3.482 -29.381 1.00 98.12 88 LYS A CA 1
ATOM 696 C C . LYS A 1 88 ? 10.728 -3.835 -27.895 1.00 98.12 88 LYS A C 1
ATOM 698 O O . LYS A 1 88 ? 9.906 -3.277 -27.169 1.00 98.12 88 LYS A O 1
ATOM 703 N N . ARG A 1 89 ? 11.582 -4.774 -27.475 1.00 98.38 89 ARG A N 1
ATOM 704 C CA . ARG A 1 89 ? 11.640 -5.323 -26.114 1.00 98.38 89 ARG A CA 1
ATOM 705 C C . ARG A 1 89 ? 13.088 -5.394 -25.636 1.00 98.38 89 ARG A C 1
ATOM 707 O O . ARG A 1 89 ? 13.958 -5.785 -26.413 1.00 98.38 89 ARG A O 1
ATOM 714 N N . TRP A 1 90 ? 13.326 -5.064 -24.371 1.00 98.44 90 TRP A N 1
ATOM 715 C CA . TRP A 1 90 ? 14.650 -5.059 -23.746 1.00 98.44 90 TRP A CA 1
ATOM 716 C C . TRP A 1 90 ? 14.581 -5.680 -22.359 1.00 98.44 90 TRP A C 1
ATOM 718 O O . TRP A 1 90 ? 13.779 -5.255 -21.538 1.00 98.44 90 TRP A O 1
ATOM 728 N N . HIS A 1 91 ? 15.445 -6.644 -22.057 1.00 98.38 91 HIS A N 1
ATOM 729 C CA . HIS A 1 91 ? 15.600 -7.132 -20.688 1.00 98.38 91 HIS A CA 1
ATOM 730 C C . HIS A 1 91 ? 16.415 -6.110 -19.883 1.00 98.38 91 HIS A C 1
ATOM 732 O O . HIS A 1 91 ? 17.629 -6.016 -20.052 1.00 98.38 91 HIS A O 1
ATOM 738 N N . ILE A 1 92 ? 15.745 -5.339 -19.023 1.00 98.31 92 ILE A N 1
ATOM 739 C CA . ILE A 1 92 ? 16.350 -4.196 -18.317 1.00 98.31 92 ILE A CA 1
ATOM 740 C C . ILE A 1 92 ? 16.746 -4.503 -16.867 1.00 98.31 92 ILE A C 1
ATOM 742 O O . ILE A 1 92 ? 17.453 -3.715 -16.246 1.00 98.31 92 ILE A O 1
ATOM 746 N N . GLY A 1 93 ? 16.336 -5.655 -16.337 1.00 98.44 93 GLY A N 1
ATOM 747 C CA . GLY A 1 93 ? 16.717 -6.128 -15.011 1.00 98.44 93 GLY A CA 1
ATOM 748 C C . GLY A 1 93 ? 15.713 -7.133 -14.461 1.00 98.44 93 GLY A C 1
ATOM 749 O O . GLY A 1 93 ? 15.051 -7.833 -15.225 1.00 98.44 93 GLY A O 1
ATOM 750 N N . PHE A 1 94 ? 15.587 -7.188 -13.140 1.00 98.69 94 PHE A N 1
ATOM 751 C CA . PHE A 1 94 ? 14.722 -8.136 -12.440 1.00 98.69 94 PHE A CA 1
ATOM 752 C C . PHE A 1 94 ? 13.836 -7.441 -11.404 1.00 98.69 94 PHE A C 1
ATOM 754 O O . PHE A 1 94 ? 14.135 -6.339 -10.940 1.00 98.69 94 PHE A O 1
ATOM 761 N N . VAL A 1 95 ? 12.745 -8.100 -11.024 1.00 98.31 95 VAL A N 1
ATOM 762 C CA . VAL A 1 95 ? 12.017 -7.775 -9.793 1.00 98.31 95 VAL A CA 1
ATOM 763 C C . VAL A 1 95 ? 12.960 -8.042 -8.606 1.00 98.31 95 VAL A C 1
ATOM 765 O O . VAL A 1 95 ? 13.677 -9.045 -8.638 1.00 98.31 95 VAL A O 1
ATOM 768 N N . PRO A 1 96 ? 13.008 -7.177 -7.571 1.00 97.88 96 PRO A N 1
ATOM 769 C CA . PRO A 1 96 ? 13.781 -7.458 -6.363 1.00 97.88 96 PRO A CA 1
ATOM 770 C C . PRO A 1 96 ? 13.431 -8.829 -5.775 1.00 97.88 96 PRO A C 1
ATOM 772 O O . PRO A 1 96 ? 12.255 -9.178 -5.695 1.00 97.88 96 PRO A O 1
ATOM 775 N N . ARG A 1 97 ? 14.445 -9.587 -5.348 1.00 96.94 97 ARG A N 1
ATOM 776 C CA . ARG A 1 97 ? 14.299 -10.986 -4.912 1.00 96.94 97 ARG A CA 1
ATOM 777 C C . ARG A 1 97 ? 13.200 -11.195 -3.866 1.00 96.94 97 ARG A C 1
ATOM 779 O O . ARG A 1 97 ? 12.342 -12.042 -4.060 1.00 96.94 97 ARG A O 1
ATOM 786 N N . GLU A 1 98 ? 13.189 -10.389 -2.808 1.00 93.19 98 GLU A N 1
ATOM 787 C CA . GLU A 1 98 ? 12.192 -10.471 -1.723 1.00 93.19 98 GLU A CA 1
ATOM 788 C C . GLU A 1 98 ? 10.748 -10.335 -2.241 1.00 93.19 98 GLU A C 1
ATOM 790 O O . GLU A 1 98 ? 9.817 -11.006 -1.788 1.00 93.19 98 GLU A O 1
ATOM 795 N N . GLU A 1 99 ? 10.555 -9.479 -3.245 1.00 95.25 99 GLU A N 1
ATOM 796 C CA . GLU A 1 99 ? 9.251 -9.275 -3.870 1.00 95.25 99 GLU A CA 1
ATOM 797 C C . GLU A 1 99 ? 8.934 -10.417 -4.837 1.00 95.25 99 GLU A C 1
ATOM 799 O O . GLU A 1 99 ? 7.793 -10.864 -4.906 1.00 95.25 99 GLU A O 1
ATOM 804 N N . ALA A 1 100 ? 9.932 -10.955 -5.542 1.00 96.81 100 ALA A N 1
ATOM 805 C CA . ALA A 1 100 ? 9.765 -12.121 -6.403 1.00 96.81 100 ALA A CA 1
ATOM 806 C C . ALA A 1 100 ? 9.370 -13.382 -5.606 1.00 96.81 100 ALA A C 1
ATOM 808 O O . ALA A 1 100 ? 8.451 -14.092 -6.019 1.00 96.81 100 ALA A O 1
ATOM 809 N N . GLU A 1 101 ? 9.968 -13.602 -4.430 1.00 94.69 101 GLU A N 1
ATOM 810 C CA . GLU A 1 101 ? 9.595 -14.654 -3.465 1.00 94.69 101 GLU A CA 1
ATOM 811 C C . GLU A 1 101 ? 8.135 -14.515 -3.001 1.00 94.69 101 GLU A C 1
ATOM 813 O O . GLU A 1 101 ? 7.448 -15.500 -2.733 1.00 94.69 101 GLU A O 1
ATOM 818 N N . THR A 1 102 ? 7.635 -13.282 -2.971 1.00 90.00 102 THR A N 1
ATOM 819 C CA . THR A 1 102 ? 6.277 -12.941 -2.544 1.00 90.00 102 THR A CA 1
ATOM 820 C C . THR A 1 102 ? 5.246 -13.018 -3.681 1.00 90.00 102 THR A C 1
ATOM 822 O O . THR A 1 102 ? 4.086 -13.380 -3.460 1.00 90.00 102 THR A O 1
ATOM 825 N N . ILE A 1 103 ? 5.633 -12.637 -4.899 1.00 93.50 103 ILE A N 1
ATOM 826 C CA . ILE A 1 103 ? 4.773 -12.580 -6.091 1.00 93.50 103 ILE A CA 1
ATOM 827 C C . ILE A 1 103 ? 4.625 -13.963 -6.716 1.00 93.50 103 ILE A C 1
ATOM 829 O O . ILE A 1 103 ? 3.527 -14.331 -7.128 1.00 93.50 103 ILE A O 1
ATOM 833 N N . THR A 1 104 ? 5.713 -14.727 -6.806 1.00 95.00 104 THR A N 1
ATOM 834 C CA . THR A 1 104 ? 5.742 -15.974 -7.577 1.00 95.00 104 THR A CA 1
ATOM 835 C C . THR A 1 104 ? 4.705 -16.996 -7.109 1.00 95.00 104 THR A C 1
ATOM 837 O O . THR A 1 104 ? 3.845 -17.332 -7.925 1.00 95.00 104 THR A O 1
ATOM 840 N N . PRO A 1 105 ? 4.670 -17.424 -5.834 1.00 91.19 105 PRO A N 1
ATOM 841 C CA . PRO A 1 105 ? 3.689 -18.416 -5.392 1.00 91.19 105 PRO A CA 1
ATOM 842 C C . PRO A 1 105 ? 2.248 -17.894 -5.474 1.00 91.19 105 PRO A C 1
ATOM 844 O O . PRO A 1 105 ? 1.332 -18.601 -5.892 1.00 91.19 105 PRO A O 1
ATOM 847 N N . ASP A 1 106 ? 2.032 -16.626 -5.113 1.00 87.94 106 ASP A N 1
ATOM 848 C CA . ASP A 1 106 ? 0.682 -16.085 -4.950 1.00 87.94 106 ASP A CA 1
ATOM 849 C C . ASP A 1 106 ? 0.052 -15.553 -6.236 1.00 87.94 106 ASP A C 1
ATOM 851 O O . ASP A 1 106 ? -1.168 -15.371 -6.277 1.00 87.94 106 ASP A O 1
ATOM 855 N N . ILE A 1 107 ? 0.846 -15.291 -7.271 1.00 92.50 107 ILE A N 1
ATOM 856 C CA . ILE A 1 107 ? 0.381 -14.703 -8.528 1.00 92.50 107 ILE A CA 1
ATOM 857 C C . ILE A 1 107 ? 0.775 -15.599 -9.701 1.00 92.50 107 ILE A C 1
ATOM 859 O O . ILE A 1 107 ? -0.102 -16.058 -10.429 1.00 92.50 107 ILE A O 1
ATOM 863 N N . ILE A 1 108 ? 2.068 -15.873 -9.882 1.00 93.69 108 ILE A N 1
ATOM 864 C CA . ILE A 1 108 ? 2.567 -16.564 -11.081 1.00 93.69 108 ILE A CA 1
ATOM 865 C C . ILE A 1 108 ? 2.199 -18.052 -11.056 1.00 93.69 108 ILE A C 1
ATOM 867 O O . ILE A 1 108 ? 1.531 -18.529 -11.970 1.00 93.69 108 ILE A O 1
ATOM 871 N N . GLU A 1 109 ? 2.583 -18.783 -10.009 1.00 93.50 109 GLU A N 1
ATOM 872 C CA . GLU A 1 109 ? 2.313 -20.224 -9.881 1.00 93.50 109 GLU A CA 1
ATOM 873 C C . GLU A 1 109 ? 0.818 -20.512 -9.714 1.00 93.50 109 GLU A C 1
ATOM 875 O O . GLU A 1 109 ? 0.314 -21.523 -10.199 1.00 93.50 109 GLU A O 1
ATOM 880 N N . ALA A 1 110 ? 0.083 -19.576 -9.108 1.00 92.56 110 ALA A N 1
ATOM 881 C CA . ALA A 1 110 ? -1.373 -19.616 -9.034 1.00 92.56 110 ALA A CA 1
ATOM 882 C C . ALA A 1 110 ? -2.075 -19.384 -10.392 1.00 92.56 110 ALA A C 1
ATOM 884 O O . ALA A 1 110 ? -3.303 -19.465 -10.458 1.00 92.56 110 ALA A O 1
ATOM 885 N N . GLY A 1 111 ? -1.329 -19.084 -11.464 1.00 94.44 111 GLY A N 1
ATOM 886 C CA . GLY A 1 111 ? -1.862 -18.864 -12.812 1.00 94.44 111 GLY A CA 1
ATOM 887 C C . GLY A 1 111 ? -2.695 -17.587 -12.945 1.00 94.44 111 GLY A C 1
ATOM 888 O O . GLY A 1 111 ? -3.577 -17.495 -13.801 1.00 94.44 111 GLY A O 1
ATOM 889 N N . GLU A 1 112 ? -2.462 -16.608 -12.076 1.00 94.19 112 GLU A N 1
ATOM 890 C CA . GLU A 1 112 ? -3.228 -15.368 -12.041 1.00 94.19 112 GLU A CA 1
ATOM 891 C C . GLU A 1 112 ? -2.754 -14.421 -13.136 1.00 94.19 112 GLU A C 1
ATOM 893 O O . GLU A 1 112 ? -1.586 -14.399 -13.520 1.00 94.19 112 GLU A O 1
ATOM 898 N N . LYS A 1 113 ? -3.661 -13.579 -13.634 1.00 94.44 113 LYS A N 1
ATOM 899 C CA . LYS A 1 113 ? -3.250 -12.488 -14.522 1.00 94.44 113 LYS A CA 1
ATOM 900 C C . LYS A 1 113 ? -2.497 -11.440 -13.709 1.00 94.44 113 LYS A C 1
ATOM 902 O O . LYS A 1 113 ? -2.919 -11.093 -12.608 1.00 94.44 113 LYS A O 1
ATOM 907 N N . TYR A 1 114 ? -1.440 -10.886 -14.284 1.00 95.50 114 TYR A N 1
ATOM 908 C CA . TYR A 1 114 ? -0.690 -9.776 -13.710 1.00 95.50 114 TYR A CA 1
ATOM 909 C C . TYR A 1 114 ? -0.121 -8.891 -14.816 1.00 95.50 114 TYR A C 1
ATOM 911 O O . TYR A 1 114 ? -0.015 -9.304 -15.972 1.00 95.50 114 TYR A O 1
ATOM 919 N N . CYS A 1 115 ? 0.237 -7.663 -14.463 1.00 95.00 115 CYS A N 1
ATOM 920 C CA . CYS A 1 115 ? 0.987 -6.761 -15.331 1.00 95.00 115 CYS A CA 1
ATOM 921 C C . CYS A 1 115 ? 1.889 -5.847 -14.496 1.00 95.00 115 CYS A C 1
ATOM 923 O O . CYS A 1 115 ? 1.753 -5.787 -13.273 1.00 95.00 115 CYS A O 1
ATOM 925 N N . ALA A 1 116 ? 2.799 -5.128 -15.151 1.00 95.81 116 ALA A N 1
ATOM 926 C CA . ALA A 1 116 ? 3.552 -4.052 -14.518 1.00 95.81 116 ALA A CA 1
ATOM 927 C C . ALA A 1 116 ? 2.991 -2.691 -14.933 1.00 95.81 116 ALA A C 1
ATOM 929 O O . ALA A 1 116 ? 2.693 -2.460 -16.101 1.00 95.81 116 ALA A O 1
ATOM 930 N N . GLU A 1 117 ? 2.878 -1.784 -13.970 1.00 94.75 117 GLU A N 1
ATOM 931 C CA . GLU A 1 117 ? 2.625 -0.366 -14.213 1.00 94.75 117 GLU A CA 1
ATOM 932 C C . GLU A 1 117 ? 3.940 0.392 -14.058 1.00 94.75 117 GLU A C 1
ATOM 934 O O . GLU A 1 117 ? 4.521 0.419 -12.970 1.00 94.75 117 GLU A O 1
ATOM 939 N N . LEU A 1 118 ? 4.408 1.018 -15.139 1.00 94.88 118 LEU A N 1
ATOM 940 C CA . LEU A 1 118 ? 5.570 1.899 -15.090 1.00 94.88 118 LEU A CA 1
ATOM 941 C C . LEU A 1 118 ? 5.205 3.168 -14.305 1.00 94.88 118 LEU A C 1
ATOM 943 O O . LEU A 1 118 ? 4.329 3.930 -14.707 1.00 94.88 118 LEU A O 1
ATOM 947 N N . TYR A 1 119 ? 5.872 3.394 -13.173 1.00 94.00 119 TYR A N 1
ATOM 948 C CA . TYR A 1 119 ? 5.662 4.584 -12.344 1.00 94.00 119 TYR A CA 1
ATOM 949 C C . TYR A 1 119 ? 6.458 5.791 -12.855 1.00 94.00 119 TYR A C 1
ATOM 951 O O . TYR A 1 119 ? 6.015 6.944 -12.750 1.00 94.00 119 TYR A O 1
ATOM 959 N N . GLY A 1 120 ? 7.658 5.527 -13.367 1.00 93.62 120 GLY A N 1
ATOM 960 C CA . GLY A 1 120 ? 8.507 6.534 -13.980 1.00 93.62 120 GLY A CA 1
ATOM 961 C C . GLY A 1 120 ? 9.931 6.045 -14.187 1.00 93.62 120 GLY A C 1
ATOM 962 O O . GLY A 1 120 ? 10.375 5.072 -13.570 1.00 93.62 120 GLY A O 1
ATOM 963 N N . ILE A 1 121 ? 10.639 6.761 -15.054 1.00 94.94 121 ILE A N 1
ATOM 964 C CA . ILE A 1 121 ? 12.070 6.586 -15.279 1.00 94.94 121 ILE A CA 1
ATOM 965 C C . ILE A 1 121 ? 12.771 7.864 -14.831 1.00 94.94 121 ILE A C 1
ATOM 967 O O . ILE A 1 121 ? 12.363 8.968 -15.203 1.00 94.94 121 ILE A O 1
ATOM 971 N N . PHE A 1 122 ? 13.812 7.706 -14.021 1.00 94.69 122 PHE A N 1
ATOM 972 C CA . PHE A 1 122 ? 14.590 8.800 -13.464 1.00 94.69 122 PHE A CA 1
ATOM 973 C C . PHE A 1 122 ? 16.024 8.705 -13.961 1.00 94.69 122 PHE A C 1
ATOM 975 O O . PHE A 1 122 ? 16.673 7.674 -13.794 1.00 94.69 122 PHE A O 1
ATOM 982 N N . GLU A 1 123 ? 16.521 9.786 -14.554 1.00 93.75 123 GLU A N 1
ATOM 983 C CA . GLU A 1 123 ? 17.895 9.865 -15.045 1.00 93.75 123 GLU A CA 1
ATOM 984 C C . GLU A 1 123 ? 18.646 11.029 -14.392 1.00 93.75 123 GLU A C 1
ATOM 986 O O . GLU A 1 123 ? 18.149 12.163 -14.358 1.00 93.75 123 GLU A O 1
ATOM 991 N N . ASP A 1 124 ? 19.866 10.742 -13.934 1.00 93.31 124 ASP A N 1
ATOM 992 C CA . ASP A 1 124 ? 20.852 11.733 -13.498 1.00 93.31 124 ASP A CA 1
ATOM 993 C C . ASP A 1 124 ? 22.262 11.311 -13.949 1.00 93.31 124 ASP A C 1
ATOM 995 O O . ASP A 1 124 ? 22.866 10.377 -13.418 1.00 93.31 124 ASP A O 1
ATOM 999 N N . GLY A 1 125 ? 22.776 11.960 -14.996 1.00 90.62 125 GLY A N 1
ATOM 1000 C CA . GLY A 1 125 ? 24.043 11.582 -15.626 1.00 90.62 125 GLY A CA 1
ATOM 1001 C C . GLY A 1 125 ? 24.033 10.140 -16.151 1.00 90.62 125 GLY A C 1
ATOM 1002 O O . GLY A 1 125 ? 23.258 9.798 -17.043 1.00 90.62 125 GLY A O 1
ATOM 1003 N N . ASP A 1 126 ? 24.915 9.300 -15.604 1.00 89.94 126 ASP A N 1
ATOM 1004 C CA . ASP A 1 126 ? 25.010 7.875 -15.948 1.00 89.94 126 ASP A CA 1
ATOM 1005 C C . ASP A 1 126 ? 24.070 6.976 -15.129 1.00 89.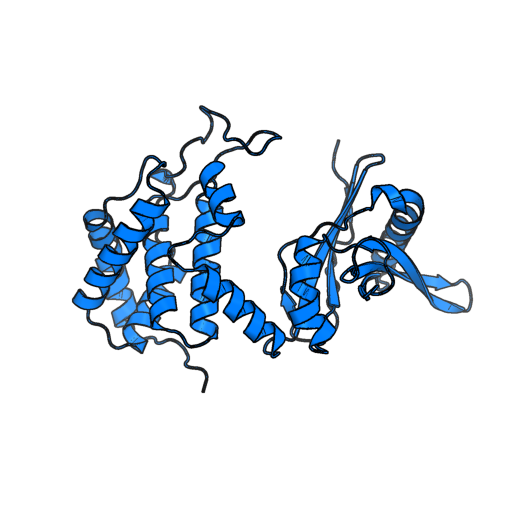94 126 ASP A C 1
ATOM 1007 O O . ASP A 1 126 ? 23.990 5.771 -15.395 1.00 89.94 126 ASP A O 1
ATOM 1011 N N . PHE A 1 127 ? 23.377 7.543 -14.142 1.00 93.50 127 PHE A N 1
ATOM 1012 C CA . PHE A 1 127 ? 22.474 6.829 -13.256 1.00 93.50 127 PHE A CA 1
ATOM 1013 C C . PHE A 1 127 ? 21.056 6.797 -13.829 1.00 93.50 127 PHE A C 1
ATOM 1015 O O . PHE A 1 127 ? 20.526 7.819 -14.269 1.00 93.50 127 PHE A O 1
ATOM 1022 N N . VAL A 1 128 ? 20.451 5.607 -13.818 1.00 95.62 128 VAL A N 1
ATOM 1023 C CA . VAL A 1 128 ? 19.078 5.380 -14.274 1.00 95.62 128 VAL A CA 1
ATOM 1024 C C . VAL A 1 128 ? 18.347 4.537 -13.240 1.00 95.62 128 VAL A C 1
ATOM 1026 O O . VAL A 1 128 ? 18.804 3.445 -12.902 1.00 95.62 128 VAL A O 1
ATOM 1029 N N . GLU A 1 129 ? 17.186 5.009 -12.799 1.00 96.19 129 GLU A N 1
ATOM 1030 C CA . GLU A 1 129 ? 16.233 4.230 -12.012 1.00 96.19 129 GLU A CA 1
ATOM 1031 C C . GLU A 1 129 ? 14.935 4.046 -12.784 1.00 96.19 129 GLU A C 1
ATOM 1033 O O . GLU A 1 129 ? 14.400 4.983 -13.379 1.00 96.19 129 GLU A O 1
ATOM 1038 N N . VAL A 1 130 ? 14.397 2.831 -12.729 1.00 96.56 130 VAL A N 1
ATOM 1039 C CA . VAL A 1 130 ? 13.099 2.494 -13.312 1.00 96.56 130 VAL A CA 1
ATOM 1040 C C . VAL A 1 130 ? 12.197 2.022 -12.180 1.00 96.56 130 VAL A C 1
ATOM 1042 O O . VAL A 1 130 ? 12.451 0.977 -11.578 1.00 96.56 130 VAL A O 1
ATOM 1045 N N . GLY A 1 131 ? 11.175 2.818 -11.867 1.00 96.06 131 GLY A N 1
ATOM 1046 C CA . GLY A 1 131 ? 10.202 2.530 -10.817 1.00 96.06 131 GLY A CA 1
ATOM 1047 C C . GLY A 1 131 ? 8.926 1.911 -11.384 1.00 96.06 131 GLY A C 1
AT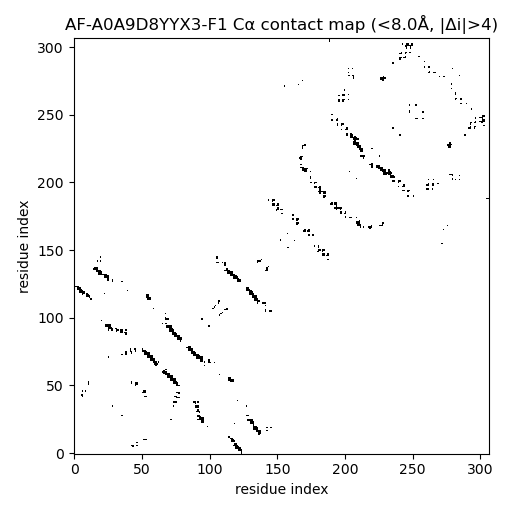OM 1048 O O . GLY A 1 131 ? 8.431 2.373 -12.414 1.00 96.06 131 GLY A O 1
ATOM 1049 N N . PHE A 1 132 ? 8.358 0.903 -10.723 1.00 96.56 132 PHE A N 1
ATOM 1050 C CA . PHE A 1 132 ? 7.137 0.232 -11.182 1.00 96.56 132 PHE A CA 1
ATOM 1051 C C . PHE A 1 132 ? 6.317 -0.399 -10.051 1.00 96.56 132 PHE A C 1
ATOM 1053 O O . PHE A 1 132 ? 6.812 -0.606 -8.946 1.00 96.56 132 PHE A O 1
ATOM 1060 N N . PHE A 1 133 ? 5.060 -0.729 -10.342 1.00 95.44 133 PHE A N 1
ATOM 1061 C CA . PHE A 1 133 ? 4.208 -1.564 -9.491 1.00 95.44 133 PHE A CA 1
ATOM 1062 C C . PHE A 1 133 ? 3.875 -2.867 -10.204 1.00 95.44 133 PHE A C 1
ATOM 1064 O O . PHE A 1 133 ? 3.723 -2.883 -11.427 1.00 95.44 133 PHE A O 1
ATOM 1071 N N . VAL A 1 134 ? 3.675 -3.940 -9.443 1.00 95.81 134 VAL A N 1
ATOM 1072 C CA . VAL A 1 134 ? 2.992 -5.130 -9.952 1.00 95.81 134 VAL A CA 1
ATOM 1073 C C . VAL A 1 134 ? 1.508 -4.982 -9.677 1.00 95.81 134 VAL A C 1
ATOM 1075 O O . VAL A 1 134 ? 1.094 -4.681 -8.556 1.00 95.81 134 VAL A O 1
ATOM 1078 N N . LEU A 1 135 ? 0.702 -5.180 -10.712 1.00 95.19 135 LEU A N 1
ATOM 1079 C CA . LEU A 1 135 ? -0.743 -5.090 -10.644 1.00 95.19 135 LEU A CA 1
ATOM 1080 C C . LEU A 1 135 ? -1.384 -6.463 -10.826 1.00 95.19 135 LEU A C 1
ATOM 1082 O O . LEU A 1 135 ? -0.927 -7.281 -11.626 1.00 95.19 135 LEU A O 1
ATOM 1086 N N . ILE A 1 136 ? -2.501 -6.672 -10.135 1.00 95.19 136 ILE A N 1
ATOM 1087 C CA . ILE A 1 136 ? -3.365 -7.849 -10.271 1.00 95.19 136 ILE A CA 1
ATOM 1088 C C . ILE A 1 136 ? -4.827 -7.425 -10.469 1.00 95.19 136 ILE A C 1
ATOM 1090 O O . ILE A 1 136 ? -5.209 -6.320 -10.062 1.00 95.19 136 ILE A O 1
ATOM 1094 N N . PRO A 1 137 ? -5.677 -8.264 -11.088 1.00 94.44 137 PRO A N 1
ATOM 1095 C CA . PRO A 1 137 ? -7.082 -7.942 -11.268 1.00 94.44 137 PRO A CA 1
ATOM 1096 C C . PRO A 1 137 ? -7.783 -7.745 -9.924 1.00 94.44 137 PRO A C 1
ATOM 1098 O O . PRO A 1 137 ? -7.660 -8.546 -8.996 1.00 94.44 137 PRO A O 1
ATOM 1101 N N . LYS A 1 138 ? -8.581 -6.684 -9.821 1.00 91.94 138 LYS A N 1
ATOM 1102 C CA . LYS A 1 138 ? -9.365 -6.401 -8.620 1.00 91.94 138 LYS A CA 1
ATOM 1103 C C . LYS A 1 138 ? -10.352 -7.539 -8.348 1.00 91.94 138 LYS A C 1
ATOM 1105 O O . LYS A 1 138 ? -11.231 -7.797 -9.165 1.00 91.94 138 LYS A O 1
ATOM 1110 N N . GLY A 1 139 ? -10.265 -8.139 -7.161 1.00 89.38 139 GLY A N 1
ATOM 1111 C CA . GLY A 1 139 ? -11.155 -9.226 -6.742 1.00 89.38 139 GLY A CA 1
ATOM 1112 C C . GLY A 1 139 ? -10.743 -10.619 -7.225 1.00 89.38 139 GLY A C 1
ATOM 1113 O O . GLY A 1 139 ? -11.512 -11.554 -7.025 1.00 89.38 139 GLY A O 1
ATOM 1114 N N . SER A 1 140 ? -9.560 -10.775 -7.831 1.00 91.94 140 SER A N 1
ATOM 1115 C CA . SER A 1 140 ? -8.993 -12.100 -8.098 1.00 91.94 140 SER A CA 1
ATOM 1116 C C . SER A 1 140 ? -8.662 -12.856 -6.798 1.00 91.94 140 SER A C 1
ATOM 1118 O O . SER A 1 140 ? -8.517 -12.234 -5.737 1.00 91.94 140 SER A O 1
ATOM 1120 N N . PRO A 1 141 ? -8.491 -14.189 -6.842 1.00 92.06 141 PRO A N 1
ATOM 1121 C CA . PRO A 1 141 ? -8.001 -14.938 -5.688 1.00 92.06 141 PRO A CA 1
ATOM 1122 C C . PRO A 1 141 ? -6.633 -14.438 -5.192 1.00 92.06 141 PRO A C 1
ATOM 1124 O O . PRO A 1 141 ? -6.447 -14.328 -3.980 1.00 92.06 141 PRO A O 1
ATOM 1127 N N . ALA A 1 142 ? -5.721 -14.028 -6.085 1.00 90.31 142 ALA A N 1
ATOM 1128 C CA . ALA A 1 142 ? -4.476 -13.339 -5.711 1.00 90.31 142 ALA A CA 1
ATOM 1129 C C . ALA A 1 142 ? -4.725 -12.060 -4.908 1.00 90.31 142 ALA A C 1
ATOM 1131 O O . ALA A 1 142 ? -4.054 -11.822 -3.906 1.00 90.31 142 ALA A O 1
ATOM 1132 N N . SER A 1 143 ? -5.718 -11.257 -5.303 1.00 89.06 143 SER A N 1
ATOM 1133 C CA . SER A 1 143 ? -6.095 -10.060 -4.550 1.00 89.06 143 SER A CA 1
ATOM 1134 C C . SER A 1 143 ? -6.536 -10.430 -3.136 1.00 89.06 143 SER A C 1
ATOM 1136 O O . SER A 1 143 ? -6.089 -9.796 -2.189 1.00 89.06 143 SER A O 1
ATOM 1138 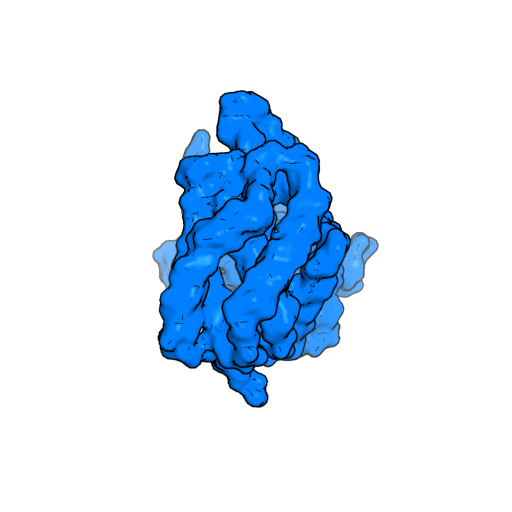N N . LEU A 1 144 ? -7.334 -11.485 -2.959 1.00 88.00 144 LEU A N 1
ATOM 1139 C CA . LEU A 1 144 ? -7.737 -11.944 -1.625 1.00 88.00 144 LEU A CA 1
ATOM 1140 C C . LEU A 1 144 ? -6.561 -12.496 -0.806 1.00 88.00 144 LEU A C 1
ATOM 1142 O O . LEU A 1 144 ? -6.491 -12.234 0.393 1.00 88.00 144 LEU A O 1
ATOM 1146 N N . ARG A 1 145 ? -5.634 -13.236 -1.427 1.00 87.69 145 ARG A N 1
ATOM 1147 C CA . ARG A 1 145 ? -4.406 -13.718 -0.765 1.00 87.69 145 ARG A CA 1
ATOM 1148 C C . ARG A 1 145 ? -3.531 -12.556 -0.299 1.00 87.69 145 ARG A C 1
ATOM 1150 O O . ARG A 1 145 ? -3.072 -12.571 0.839 1.00 87.69 145 ARG A O 1
ATOM 1157 N N . HIS A 1 146 ? -3.382 -11.527 -1.130 1.00 85.56 146 HIS A N 1
ATOM 1158 C CA . HIS A 1 146 ? -2.660 -10.307 -0.782 1.00 85.56 146 HIS A CA 1
ATOM 1159 C C . HIS A 1 146 ? -3.272 -9.609 0.443 1.00 85.56 146 HIS A C 1
ATOM 1161 O O . HIS A 1 146 ? -2.562 -9.347 1.412 1.00 85.56 146 HIS A O 1
ATOM 1167 N N . GLU A 1 147 ? -4.594 -9.400 0.462 1.00 87.62 147 GLU A N 1
ATOM 1168 C CA . GLU A 1 147 ? -5.272 -8.819 1.633 1.00 87.62 147 GLU A CA 1
ATOM 1169 C C . GLU A 1 147 ? -5.107 -9.712 2.877 1.00 87.62 147 GLU A C 1
ATOM 1171 O O . GLU A 1 147 ? -4.846 -9.205 3.963 1.00 87.62 147 GLU A O 1
ATOM 1176 N N . ARG A 1 148 ? -5.194 -11.047 2.743 1.00 89.12 148 ARG A N 1
ATOM 1177 C CA . ARG A 1 148 ? -4.957 -11.985 3.863 1.00 89.12 148 ARG A CA 1
ATOM 1178 C C . ARG A 1 148 ? -3.546 -11.876 4.418 1.00 89.12 148 ARG A C 1
ATOM 1180 O O . ARG A 1 148 ? -3.370 -11.985 5.627 1.00 89.12 148 ARG A O 1
ATOM 1187 N N . ARG A 1 149 ? -2.546 -11.668 3.561 1.00 86.06 149 ARG A N 1
ATOM 1188 C CA . ARG A 1 149 ? -1.157 -11.497 3.989 1.00 86.06 149 ARG A CA 1
ATOM 1189 C C . ARG A 1 149 ? -0.987 -10.212 4.789 1.00 86.06 149 ARG A C 1
ATOM 1191 O O . ARG A 1 149 ? -0.423 -10.262 5.875 1.00 86.06 149 ARG A O 1
ATOM 1198 N N . ILE A 1 150 ? -1.531 -9.102 4.290 1.00 86.38 150 ILE A N 1
ATOM 1199 C CA . ILE A 1 150 ? -1.542 -7.816 5.001 1.00 86.38 150 ILE A CA 1
ATOM 1200 C C . ILE A 1 150 ? -2.268 -7.948 6.347 1.00 86.38 150 ILE A C 1
ATOM 1202 O O . ILE A 1 150 ? -1.778 -7.471 7.362 1.00 86.38 150 ILE A O 1
ATOM 1206 N N . ALA A 1 151 ? -3.418 -8.619 6.376 1.00 86.81 151 ALA A N 1
ATOM 1207 C CA . ALA A 1 151 ? -4.162 -8.857 7.608 1.00 86.81 151 ALA A CA 1
ATOM 1208 C C . ALA A 1 151 ? -3.370 -9.726 8.602 1.00 86.81 151 ALA A C 1
ATOM 1210 O O . ALA A 1 151 ? -3.327 -9.434 9.790 1.00 86.81 151 ALA A O 1
ATOM 1211 N N . LYS A 1 152 ? -2.672 -10.766 8.127 1.00 85.75 152 LYS A N 1
ATOM 1212 C CA . LYS A 1 152 ? -1.872 -11.660 8.981 1.00 85.75 152 LYS A CA 1
ATOM 1213 C C . LYS A 1 152 ? -0.722 -10.937 9.692 1.00 85.75 152 LYS A C 1
ATOM 1215 O O . LYS A 1 152 ? -0.305 -11.380 10.758 1.00 85.75 152 LYS A O 1
ATOM 1220 N N . THR A 1 153 ? -0.217 -9.834 9.141 1.00 81.38 153 THR A N 1
ATOM 1221 C CA . THR A 1 153 ? 0.869 -9.058 9.757 1.00 81.38 153 THR A CA 1
ATOM 1222 C C . THR A 1 153 ? 0.405 -8.063 10.823 1.00 81.38 153 THR A C 1
ATOM 1224 O O . THR A 1 153 ? 1.207 -7.284 11.330 1.00 81.38 153 THR A O 1
ATOM 1227 N N . SER A 1 154 ? -0.882 -8.046 11.176 1.00 71.69 154 SER A N 1
ATOM 1228 C CA . SER A 1 154 ? -1.433 -7.111 12.163 1.00 71.69 154 SER A CA 1
ATOM 1229 C C . SER A 1 154 ? -1.361 -7.606 13.612 1.00 71.69 154 SER A C 1
ATOM 1231 O O . SER A 1 154 ? -1.976 -6.989 14.482 1.00 71.69 154 SER A O 1
ATOM 1233 N N . GLY A 1 155 ? -0.727 -8.757 13.857 1.00 72.19 155 GLY A N 1
ATOM 1234 C CA . GLY A 1 155 ? -0.582 -9.316 15.198 1.00 72.19 155 GLY A CA 1
ATOM 1235 C C . GLY A 1 155 ? 0.271 -8.435 16.118 1.00 72.19 155 GLY A C 1
ATOM 1236 O O . GLY A 1 155 ? 0.657 -7.317 15.776 1.00 72.19 155 GLY A O 1
ATOM 1237 N N . SER A 1 156 ? 0.597 -8.963 17.297 1.00 66.12 156 SER A N 1
ATOM 1238 C CA . SER A 1 156 ? 1.535 -8.318 18.227 1.00 66.12 156 SER A CA 1
ATOM 1239 C C . SER A 1 156 ? 2.943 -8.169 17.638 1.00 66.12 156 SER A C 1
ATOM 1241 O O . SER A 1 156 ? 3.691 -7.274 18.028 1.00 66.12 156 SER A O 1
ATOM 1243 N N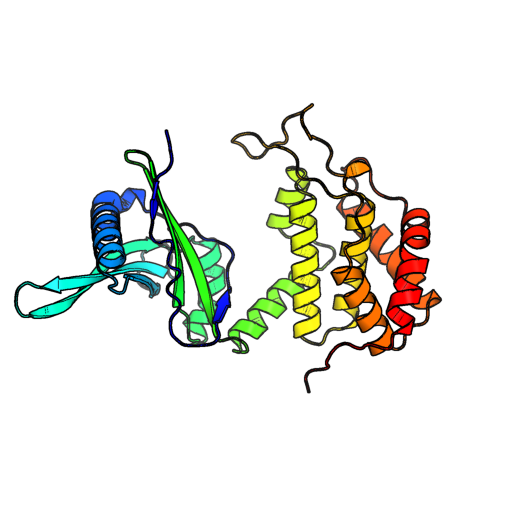 . GLU A 1 157 ? 3.313 -9.022 16.683 1.00 82.81 157 GLU A N 1
ATOM 1244 C CA . GLU A 1 157 ? 4.607 -8.956 16.019 1.00 82.81 157 GLU A CA 1
ATOM 1245 C C . GLU A 1 157 ? 4.601 -7.950 14.868 1.00 82.81 157 GLU A C 1
ATOM 1247 O O . GLU A 1 157 ? 3.913 -8.115 13.861 1.00 82.81 157 GLU A O 1
ATOM 1252 N N . LEU A 1 158 ? 5.436 -6.920 15.001 1.00 88.56 158 LEU A N 1
ATOM 1253 C CA . LEU A 1 158 ? 5.699 -5.973 13.927 1.00 88.56 158 LEU A CA 1
ATOM 1254 C C . LEU A 1 158 ? 6.420 -6.635 12.752 1.00 88.56 158 LEU A C 1
ATOM 1256 O O . LEU A 1 158 ? 7.410 -7.356 12.944 1.00 88.56 158 LEU A O 1
ATOM 1260 N N . THR A 1 159 ? 5.999 -6.270 11.541 1.00 89.44 159 THR A N 1
ATOM 1261 C CA . THR A 1 159 ? 6.759 -6.539 10.312 1.00 89.44 159 THR A CA 1
ATOM 1262 C C . THR A 1 159 ? 8.122 -5.854 10.335 1.00 89.44 159 THR A C 1
ATOM 1264 O O . THR A 1 159 ? 8.332 -4.870 11.047 1.00 89.44 159 THR A O 1
ATOM 1267 N N . GLU A 1 160 ? 9.052 -6.336 9.514 1.00 87.88 160 GLU A N 1
ATOM 1268 C CA . GLU A 1 160 ? 10.356 -5.691 9.339 1.00 87.88 160 GLU A CA 1
ATOM 1269 C C . GLU A 1 160 ? 10.223 -4.235 8.867 1.00 87.88 160 GLU A C 1
ATOM 1271 O O . GLU A 1 160 ? 10.879 -3.346 9.410 1.00 87.88 160 GLU A O 1
ATOM 1276 N N . GLU A 1 161 ? 9.307 -3.966 7.930 1.00 89.31 161 GLU A N 1
ATOM 1277 C CA . GLU A 1 161 ? 9.004 -2.604 7.487 1.00 89.31 161 GLU A CA 1
ATOM 1278 C C . GLU A 1 161 ? 8.558 -1.725 8.658 1.00 89.31 161 GLU A C 1
ATOM 1280 O O . GLU A 1 161 ? 9.112 -0.647 8.862 1.00 89.31 161 GLU A O 1
ATOM 1285 N N . GLN A 1 162 ? 7.604 -2.191 9.464 1.00 92.50 162 GLN A N 1
ATOM 1286 C CA . GLN A 1 162 ? 7.123 -1.450 10.627 1.00 92.50 162 GLN A CA 1
ATOM 1287 C C . GLN A 1 162 ? 8.232 -1.193 11.649 1.00 92.50 162 GLN A C 1
ATOM 1289 O O . GLN A 1 162 ? 8.360 -0.069 12.128 1.00 92.50 162 GLN A O 1
ATOM 1294 N N . ARG A 1 163 ? 9.077 -2.190 11.941 1.00 92.31 163 ARG A N 1
ATOM 1295 C CA . ARG A 1 163 ? 10.239 -2.016 12.832 1.00 92.31 163 ARG A CA 1
ATOM 1296 C C . ARG A 1 163 ? 11.195 -0.956 12.295 1.00 92.31 163 ARG A C 1
ATOM 1298 O O . ARG A 1 163 ? 11.638 -0.100 13.056 1.00 92.31 163 ARG A O 1
ATOM 1305 N N . ARG A 1 164 ? 11.471 -0.968 10.988 1.00 91.31 164 ARG A N 1
ATOM 1306 C CA . ARG A 1 164 ? 12.313 0.039 10.332 1.00 91.31 164 ARG A CA 1
ATOM 1307 C C . ARG A 1 164 ? 11.695 1.435 10.413 1.00 91.31 164 ARG A C 1
ATOM 1309 O O . ARG A 1 164 ? 12.411 2.393 10.696 1.00 91.31 164 ARG A O 1
ATOM 1316 N N . LEU A 1 165 ? 10.387 1.564 10.185 1.00 92.75 165 LEU A N 1
ATOM 1317 C CA . LEU A 1 165 ? 9.682 2.846 10.287 1.00 92.75 165 LEU A CA 1
ATOM 1318 C C . LEU A 1 165 ? 9.732 3.403 11.715 1.00 92.75 165 LEU A C 1
ATOM 1320 O O . LEU A 1 165 ? 10.012 4.585 11.888 1.00 92.75 165 LEU A O 1
ATOM 1324 N N . LEU A 1 166 ? 9.550 2.560 12.736 1.00 92.44 166 LEU A N 1
ATOM 1325 C CA . LEU A 1 166 ? 9.690 2.982 14.133 1.00 92.44 166 LEU A CA 1
ATOM 1326 C C . LEU A 1 166 ? 11.130 3.390 14.466 1.00 92.44 166 LEU A C 1
ATOM 1328 O O . LEU A 1 166 ? 11.345 4.456 15.039 1.00 92.44 166 LEU A O 1
ATOM 1332 N N . ALA A 1 167 ? 12.124 2.601 14.046 1.00 90.56 167 ALA A N 1
ATOM 1333 C CA . ALA A 1 167 ? 13.540 2.912 14.263 1.00 90.56 167 ALA A CA 1
ATOM 1334 C C . ALA A 1 167 ? 13.968 4.240 13.608 1.00 90.56 167 ALA A C 1
ATOM 1336 O O . ALA A 1 167 ? 14.797 4.966 14.151 1.00 90.56 167 ALA A O 1
ATOM 1337 N N . SER A 1 168 ? 13.365 4.581 12.466 1.00 89.88 168 SER A N 1
ATOM 1338 C CA . SER A 1 168 ? 13.585 5.843 11.746 1.00 89.88 168 SER A CA 1
ATOM 1339 C C . SER A 1 168 ? 12.592 6.954 12.117 1.00 89.88 168 SER A C 1
ATOM 1341 O O . SER A 1 168 ? 12.569 7.997 11.460 1.00 89.88 168 SER A O 1
ATOM 1343 N N . ARG A 1 169 ? 11.782 6.754 13.171 1.00 92.00 169 ARG A N 1
ATOM 1344 C CA . ARG A 1 169 ? 10.776 7.707 13.679 1.00 92.00 169 ARG A CA 1
ATOM 1345 C C . ARG A 1 169 ? 9.830 8.233 12.584 1.00 92.00 169 ARG A C 1
ATOM 1347 O O . ARG A 1 169 ? 9.468 9.406 12.561 1.00 92.00 169 ARG A O 1
ATOM 1354 N N . GLN A 1 170 ? 9.435 7.361 11.658 1.00 92.62 170 GLN A N 1
ATOM 1355 C CA . GLN A 1 170 ? 8.500 7.642 10.563 1.00 92.62 170 GLN A CA 1
ATOM 1356 C C . GLN A 1 170 ? 7.061 7.301 10.977 1.00 92.62 170 GLN A C 1
ATOM 1358 O O . GLN A 1 170 ? 6.449 6.375 10.432 1.00 92.62 170 GLN A O 1
ATOM 1363 N N . MET A 1 171 ? 6.510 7.999 11.974 1.00 94.19 171 MET A N 1
ATOM 1364 C CA . MET A 1 171 ? 5.210 7.631 12.549 1.00 94.19 171 MET A CA 1
ATOM 1365 C C . MET A 1 171 ? 4.042 7.852 11.599 1.00 94.19 171 MET A C 1
ATOM 1367 O O . MET A 1 171 ? 3.104 7.057 11.606 1.00 94.19 171 MET A O 1
ATOM 1371 N N . GLY A 1 172 ? 4.107 8.862 10.731 1.00 93.44 172 GLY A N 1
ATOM 1372 C CA . GLY A 1 172 ? 3.098 9.063 9.690 1.00 93.44 172 GLY A CA 1
ATOM 1373 C C . GLY A 1 172 ? 3.052 7.890 8.703 1.00 93.44 172 GLY A C 1
ATOM 1374 O O . GLY A 1 172 ? 1.976 7.436 8.308 1.00 93.44 172 GLY A O 1
ATOM 1375 N N . LEU A 1 173 ? 4.216 7.338 8.343 1.00 93.88 173 LEU A N 1
ATOM 1376 C CA . LEU A 1 173 ? 4.294 6.144 7.495 1.00 93.88 173 LEU A CA 1
ATOM 1377 C C . LEU A 1 173 ? 3.859 4.881 8.246 1.00 93.88 173 LEU A C 1
ATOM 1379 O O . LEU A 1 173 ? 3.077 4.099 7.708 1.00 93.88 173 LEU A O 1
ATOM 1383 N N . PHE A 1 174 ? 4.293 4.702 9.497 1.00 94.69 174 PHE A N 1
ATOM 1384 C CA . PHE A 1 174 ? 3.873 3.579 10.341 1.00 94.69 174 PHE A CA 1
ATOM 1385 C C . PHE A 1 174 ? 2.346 3.546 10.502 1.00 94.69 174 PHE A C 1
ATOM 1387 O O . PHE A 1 174 ? 1.712 2.517 10.253 1.00 94.69 174 PHE A O 1
ATOM 1394 N N . ARG A 1 175 ? 1.736 4.697 10.795 1.00 94.94 175 ARG A N 1
ATOM 1395 C CA . ARG A 1 175 ? 0.284 4.903 10.840 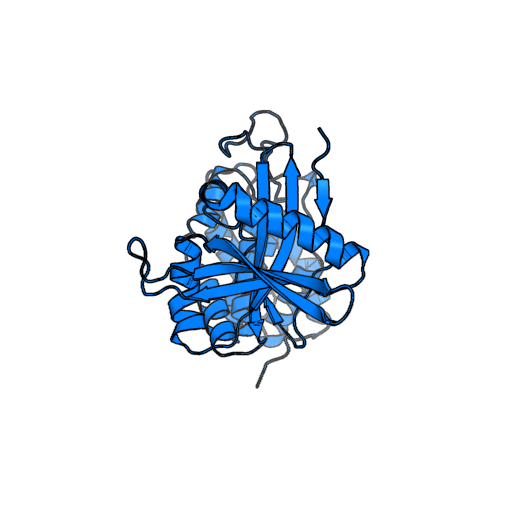1.00 94.94 175 ARG A CA 1
ATOM 1396 C C . ARG A 1 175 ? -0.405 4.456 9.552 1.00 94.94 175 ARG A C 1
ATOM 1398 O O . ARG A 1 175 ? -1.455 3.816 9.599 1.00 94.94 175 ARG A O 1
ATOM 1405 N N . ASN A 1 176 ? 0.180 4.749 8.391 1.00 94.88 176 ASN A N 1
ATOM 1406 C CA . ASN A 1 176 ? -0.378 4.314 7.110 1.00 94.88 176 ASN A CA 1
ATOM 1407 C C . ASN A 1 176 ? -0.327 2.791 6.937 1.00 94.88 176 ASN A C 1
ATOM 1409 O O . ASN A 1 176 ? -1.272 2.230 6.383 1.00 94.88 176 ASN A O 1
ATOM 1413 N N . THR A 1 177 ? 0.695 2.105 7.463 1.00 93.94 177 THR A N 1
ATOM 1414 C CA . THR A 1 177 ? 0.713 0.630 7.459 1.00 93.94 177 THR A CA 1
ATOM 1415 C C . THR A 1 177 ? -0.457 0.052 8.263 1.00 93.94 177 THR A C 1
ATOM 1417 O O . THR A 1 177 ? -1.134 -0.857 7.783 1.00 93.94 177 THR A O 1
ATOM 1420 N N . ARG A 1 178 ? -0.781 0.635 9.429 1.00 95.12 178 ARG A N 1
ATOM 1421 C CA . ARG A 1 178 ? -1.950 0.240 10.237 1.00 95.12 178 ARG A CA 1
ATOM 1422 C C . ARG A 1 178 ? -3.267 0.481 9.505 1.00 95.12 178 ARG A C 1
ATOM 1424 O O . ARG A 1 178 ? -4.148 -0.374 9.527 1.00 95.12 178 ARG A O 1
ATOM 1431 N N . LEU A 1 179 ? -3.390 1.602 8.795 1.00 96.00 179 LEU A N 1
ATOM 1432 C CA . LEU A 1 179 ? -4.571 1.874 7.973 1.00 96.00 179 LEU A CA 1
ATOM 1433 C C . LEU A 1 179 ? -4.731 0.844 6.844 1.00 96.00 179 LEU A C 1
ATOM 1435 O O . LEU A 1 179 ? -5.836 0.364 6.600 1.00 96.00 179 LEU A O 1
ATOM 1439 N N . VAL A 1 180 ? -3.636 0.466 6.180 1.00 93.50 180 VAL A N 1
ATOM 1440 C CA . VAL A 1 180 ? -3.652 -0.585 5.152 1.00 93.50 180 VAL A CA 1
ATOM 1441 C C . VAL A 1 180 ? -4.104 -1.926 5.747 1.00 93.50 180 VAL A C 1
ATOM 1443 O O . VAL A 1 180 ? -4.932 -2.606 5.139 1.00 93.50 180 VAL A O 1
ATOM 1446 N N . GLN A 1 181 ? -3.657 -2.264 6.962 1.00 95.00 181 GLN A N 1
ATOM 1447 C CA . GLN A 1 181 ? -4.129 -3.441 7.704 1.00 95.00 181 GLN A CA 1
ATOM 1448 C C . GLN A 1 181 ? -5.634 -3.372 8.019 1.00 95.00 181 GLN A C 1
ATOM 1450 O O . GLN A 1 181 ? -6.351 -4.344 7.773 1.00 95.00 181 GLN A O 1
ATOM 1455 N N . ALA A 1 182 ? -6.140 -2.220 8.476 1.00 96.19 182 ALA A N 1
ATOM 1456 C CA . ALA A 1 182 ? -7.570 -2.014 8.730 1.00 96.19 182 ALA A CA 1
ATOM 1457 C C . ALA A 1 182 ? -8.422 -2.251 7.471 1.00 96.19 182 ALA A C 1
ATOM 1459 O O . ALA A 1 182 ? -9.425 -2.972 7.498 1.00 96.19 182 ALA A O 1
ATOM 1460 N N . GLU A 1 183 ? -7.997 -1.685 6.338 1.00 95.25 183 GLU A N 1
ATOM 1461 C CA . GLU A 1 183 ? -8.683 -1.856 5.058 1.00 95.25 183 GLU A CA 1
ATOM 1462 C C . GLU A 1 183 ? -8.652 -3.310 4.571 1.00 95.25 183 GLU A C 1
ATOM 1464 O O . GLU A 1 183 ? -9.644 -3.783 4.006 1.00 95.25 183 GLU A O 1
ATOM 1469 N N . ALA A 1 184 ? -7.551 -4.029 4.802 1.00 92.44 184 ALA A N 1
ATOM 1470 C CA . ALA A 1 184 ? -7.424 -5.436 4.440 1.00 92.44 184 ALA A CA 1
ATOM 1471 C C . ALA A 1 184 ? -8.416 -6.313 5.212 1.00 92.44 184 ALA A C 1
ATOM 1473 O O . ALA A 1 184 ? -9.205 -7.033 4.593 1.00 92.44 184 ALA A O 1
ATOM 1474 N N . PHE A 1 185 ? -8.478 -6.182 6.541 1.00 95.12 185 PHE A N 1
ATOM 1475 C CA . PHE A 1 185 ? -9.476 -6.883 7.355 1.00 95.12 185 PHE A CA 1
ATOM 1476 C C . PHE A 1 185 ? -10.904 -6.581 6.913 1.00 95.12 185 PHE A C 1
ATOM 1478 O O . PHE A 1 185 ? -11.710 -7.492 6.702 1.00 95.12 185 PHE A O 1
ATOM 1485 N N . ARG A 1 186 ? -11.207 -5.302 6.669 1.00 95.38 186 ARG A N 1
ATOM 1486 C CA . ARG A 1 186 ? -12.539 -4.876 6.233 1.00 95.38 186 ARG A CA 1
ATOM 1487 C C . ARG A 1 186 ? -12.933 -5.511 4.898 1.00 95.38 186 ARG A C 1
ATOM 1489 O O . ARG A 1 186 ? -14.090 -5.895 4.721 1.00 95.38 186 ARG A O 1
ATOM 1496 N N . LYS A 1 187 ? -11.998 -5.628 3.948 1.00 91.44 187 LYS A N 1
ATOM 1497 C CA . LYS A 1 187 ? -12.235 -6.286 2.648 1.00 91.44 187 LYS A CA 1
ATOM 1498 C C . LYS A 1 187 ? -12.425 -7.796 2.779 1.00 91.44 187 LYS A C 1
ATOM 1500 O O . LYS A 1 187 ? -13.169 -8.356 1.975 1.00 91.44 187 LYS A O 1
ATOM 1505 N N . LEU A 1 188 ? -11.781 -8.423 3.763 1.00 91.69 188 LEU A N 1
ATOM 1506 C CA . LEU A 1 188 ? -11.929 -9.846 4.082 1.00 91.69 188 LEU A CA 1
ATOM 1507 C C . LEU A 1 188 ? -13.199 -10.160 4.884 1.00 91.69 188 LEU A C 1
ATOM 1509 O O . LEU A 1 188 ? -13.528 -11.331 5.047 1.00 91.69 188 LEU A O 1
ATOM 1513 N N . GLY A 1 189 ? -13.920 -9.137 5.351 1.00 93.75 189 GLY A N 1
ATOM 1514 C CA . GLY A 1 189 ? -15.121 -9.298 6.173 1.00 93.75 189 GLY A CA 1
ATOM 1515 C C . GLY A 1 189 ? -14.832 -9.502 7.662 1.00 93.75 189 GLY A C 1
ATOM 1516 O O . GLY A 1 189 ? -15.760 -9.741 8.431 1.00 93.75 189 GLY A O 1
ATOM 1517 N N . ASP A 1 190 ? -13.574 -9.374 8.082 1.00 95.31 190 ASP A N 1
ATOM 1518 C CA . ASP A 1 190 ? -13.174 -9.441 9.485 1.00 95.31 190 ASP A CA 1
ATOM 1519 C C . ASP A 1 190 ? -13.365 -8.071 10.149 1.00 95.31 190 ASP A C 1
ATOM 1521 O O . ASP A 1 190 ? -12.454 -7.256 10.300 1.00 95.31 190 ASP A O 1
ATOM 1525 N N . TYR A 1 191 ? -14.622 -7.770 10.458 1.00 96.00 191 TYR A N 1
ATOM 1526 C CA . TYR A 1 191 ? -15.040 -6.450 10.921 1.00 96.00 191 TYR A CA 1
ATOM 1527 C C . TYR A 1 191 ? -14.544 -6.099 12.326 1.00 96.00 191 TYR A C 1
ATOM 1529 O O . TYR A 1 191 ? -14.372 -4.915 12.616 1.00 96.00 191 TYR A O 1
ATOM 1537 N N . GLN A 1 192 ? -14.287 -7.098 13.171 1.00 96.31 192 GLN A N 1
ATOM 1538 C CA . GLN A 1 192 ? -13.754 -6.868 14.513 1.00 96.31 192 GLN A CA 1
ATOM 1539 C C . GLN A 1 192 ? -12.317 -6.355 14.424 1.00 96.31 192 GLN A C 1
ATOM 1541 O O . GLN A 1 192 ? -12.045 -5.236 14.855 1.00 96.31 192 GLN A O 1
ATOM 1546 N N . ASN A 1 193 ? -11.439 -7.102 13.746 1.00 96.12 193 ASN A N 1
ATOM 1547 C CA . ASN A 1 193 ? -10.046 -6.693 13.579 1.00 96.12 193 ASN A CA 1
ATOM 1548 C C . ASN A 1 193 ? -9.910 -5.411 12.744 1.00 96.12 193 ASN A C 1
ATOM 1550 O O . ASN A 1 193 ? -9.036 -4.586 13.009 1.00 96.12 193 ASN A O 1
ATOM 1554 N N . ALA A 1 194 ? -10.801 -5.191 11.770 1.00 97.12 194 ALA A N 1
ATOM 1555 C CA . ALA A 1 194 ? -10.847 -3.928 11.039 1.00 97.12 194 ALA A CA 1
ATOM 1556 C C . ALA A 1 194 ? -11.120 -2.735 11.968 1.00 97.12 194 ALA A C 1
ATOM 1558 O O . ALA A 1 194 ? -10.404 -1.736 11.893 1.00 97.12 194 ALA A O 1
ATOM 1559 N N . LEU A 1 195 ? -12.137 -2.827 12.839 1.00 97.94 195 LEU A N 1
ATOM 1560 C CA . LEU A 1 195 ? -12.466 -1.757 13.786 1.00 97.94 195 LEU A CA 1
ATOM 1561 C C . LEU A 1 195 ? -11.301 -1.499 14.739 1.00 97.94 195 LEU A C 1
ATOM 1563 O O . LEU A 1 195 ? -10.915 -0.346 14.914 1.00 97.94 195 LEU A O 1
ATOM 1567 N N . ASP A 1 196 ? -10.718 -2.558 15.295 1.00 97.31 196 ASP A N 1
ATOM 1568 C CA . ASP A 1 196 ? -9.607 -2.444 16.238 1.00 97.31 196 ASP A CA 1
ATOM 1569 C C . ASP A 1 196 ? -8.388 -1.777 15.578 1.00 97.31 196 ASP A C 1
ATOM 1571 O O . ASP A 1 196 ? -7.758 -0.906 16.176 1.00 97.31 196 ASP A O 1
ATOM 1575 N N . MET A 1 197 ? -8.102 -2.075 14.305 1.00 97.12 197 MET A N 1
ATOM 1576 C CA . MET A 1 197 ? -7.048 -1.382 13.553 1.00 97.12 197 MET A CA 1
ATOM 1577 C C . MET A 1 197 ? -7.381 0.088 13.261 1.00 97.12 197 MET A C 1
ATOM 1579 O O . MET A 1 197 ? -6.494 0.934 13.368 1.00 97.12 197 MET A O 1
ATOM 1583 N N . TYR A 1 198 ? -8.631 0.441 12.939 1.00 98.12 198 TYR A N 1
ATOM 1584 C CA . TYR A 1 198 ? -9.002 1.858 12.807 1.00 98.12 198 TYR A CA 1
ATOM 1585 C C . TYR A 1 198 ? -8.887 2.611 14.137 1.00 98.12 198 TYR A C 1
ATOM 1587 O O . TYR A 1 198 ? -8.460 3.764 14.136 1.00 98.12 198 TYR A O 1
ATOM 1595 N N . LEU A 1 199 ? -9.226 1.974 15.262 1.00 97.56 199 LEU A N 1
ATOM 1596 C CA . LEU A 1 199 ? -9.047 2.555 16.593 1.00 97.56 199 LEU A CA 1
ATOM 1597 C C . LEU A 1 199 ? -7.559 2.769 16.915 1.00 97.56 199 LEU A C 1
ATOM 1599 O O . LEU A 1 199 ? -7.212 3.827 17.432 1.00 97.56 199 LEU A O 1
ATOM 1603 N N . ARG A 1 200 ? -6.669 1.844 16.523 1.00 96.12 200 ARG A N 1
ATOM 1604 C CA . ARG A 1 200 ? -5.206 2.046 16.607 1.00 96.12 200 ARG A CA 1
ATOM 1605 C C . ARG A 1 200 ? -4.752 3.244 15.781 1.00 96.12 200 ARG A C 1
ATOM 1607 O O . ARG A 1 200 ? -4.002 4.076 16.276 1.00 96.12 200 ARG A O 1
ATOM 1614 N N . VAL A 1 201 ? -5.234 3.370 14.541 1.00 96.75 201 VAL A N 1
ATOM 1615 C CA . VAL A 1 201 ? -4.929 4.530 13.684 1.00 96.75 201 VAL A CA 1
ATOM 1616 C C . VAL A 1 201 ? -5.400 5.832 14.333 1.00 96.75 201 VAL A C 1
ATOM 1618 O O . VAL A 1 201 ? -4.637 6.790 14.374 1.00 96.75 201 VAL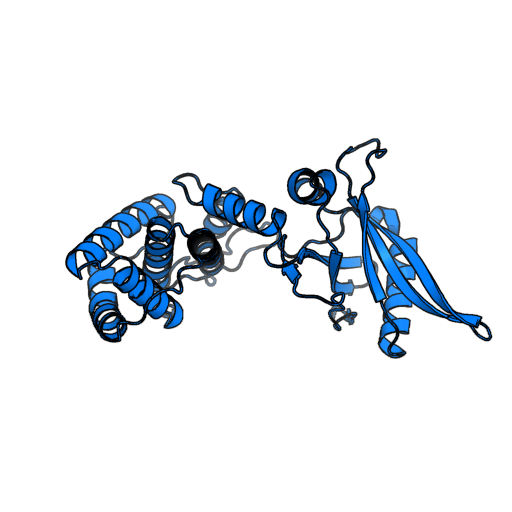 A O 1
ATOM 1621 N N . LEU A 1 202 ? -6.618 5.860 14.878 1.00 96.75 202 LEU A N 1
ATOM 1622 C CA . LEU A 1 202 ? -7.154 7.015 15.600 1.00 96.75 202 LEU A CA 1
ATOM 1623 C C . LEU A 1 202 ? -6.300 7.376 16.823 1.00 96.75 202 LEU A C 1
ATOM 1625 O O . LEU A 1 202 ? -6.025 8.551 17.054 1.00 96.75 202 LEU A O 1
ATOM 1629 N N . TRP A 1 203 ? -5.885 6.376 17.601 1.00 95.44 203 TRP A N 1
ATOM 1630 C CA . TRP A 1 203 ? -5.026 6.578 18.764 1.00 95.44 203 TRP A CA 1
ATOM 1631 C C . TRP A 1 203 ? -3.664 7.163 18.361 1.00 95.44 203 TRP A C 1
ATOM 1633 O O . TRP A 1 203 ? -3.193 8.105 18.993 1.00 95.44 203 TRP A O 1
ATOM 1643 N N . ILE A 1 204 ? -3.076 6.695 17.253 1.00 94.56 204 ILE A N 1
ATOM 1644 C CA . ILE A 1 204 ? -1.844 7.275 16.700 1.00 94.56 204 ILE A CA 1
ATOM 1645 C C . ILE A 1 204 ? -2.083 8.722 16.237 1.00 94.56 204 ILE A C 1
ATOM 1647 O O . ILE A 1 204 ? -1.302 9.604 16.586 1.00 94.56 204 ILE A O 1
ATOM 1651 N N . ASP A 1 205 ? -3.176 8.985 15.510 1.00 94.88 205 ASP A N 1
ATOM 1652 C CA . ASP A 1 205 ? -3.562 10.314 15.006 1.00 94.88 205 ASP A CA 1
ATOM 1653 C C . ASP A 1 205 ? -3.715 11.350 16.152 1.00 94.88 205 ASP A C 1
ATOM 1655 O O . ASP A 1 205 ? -3.367 12.524 15.993 1.00 94.88 205 ASP A O 1
ATOM 1659 N N . LEU A 1 206 ? -4.164 10.917 17.339 1.00 92.62 206 LEU A N 1
ATOM 1660 C CA . LEU A 1 206 ? -4.260 11.739 18.558 1.00 92.62 206 LEU A CA 1
ATOM 1661 C C . LEU A 1 206 ? -2.899 12.133 19.158 1.00 92.62 206 LEU A C 1
ATOM 1663 O O . LEU A 1 206 ? -2.824 13.115 19.901 1.00 92.62 206 LEU A O 1
ATOM 1667 N N . GLY A 1 207 ? -1.831 11.398 18.839 1.00 90.50 207 GLY A N 1
ATOM 1668 C CA . GLY A 1 207 ? -0.452 11.759 19.186 1.00 90.50 207 GLY A CA 1
ATOM 1669 C C . GLY A 1 207 ? 0.180 12.771 18.243 1.00 90.50 207 GLY A C 1
ATOM 1670 O O . GLY A 1 207 ? 1.199 13.361 18.591 1.00 90.50 207 GLY A O 1
ATOM 1671 N N . GLY A 1 208 ? -0.442 13.015 17.088 1.00 92.44 208 GLY A N 1
ATOM 1672 C CA . GLY A 1 208 ? 0.119 13.858 16.040 1.00 92.44 208 GLY A CA 1
ATOM 1673 C C . GLY A 1 208 ? 1.343 13.200 15.406 1.00 92.44 208 GLY A C 1
ATOM 1674 O O . GLY A 1 208 ? 2.466 13.630 15.668 1.00 92.44 208 GLY A O 1
ATOM 1675 N N . PRO A 1 209 ? 1.148 12.128 14.617 1.00 93.31 209 PRO A N 1
ATOM 1676 C CA . PRO A 1 209 ? 2.246 11.341 14.079 1.00 93.31 209 PRO A CA 1
ATOM 1677 C C . PRO A 1 209 ? 3.047 12.165 13.071 1.00 93.31 209 PRO A C 1
ATOM 1679 O O . PRO A 1 209 ? 2.514 12.613 12.056 1.00 93.31 209 PRO A O 1
ATOM 1682 N N . SER A 1 210 ? 4.344 12.310 13.318 1.00 91.44 210 SER A N 1
ATOM 1683 C CA . SER A 1 210 ? 5.279 13.015 12.441 1.00 91.44 210 SER A CA 1
ATOM 1684 C C . SER A 1 210 ? 6.302 12.060 11.827 1.00 91.44 210 SER A C 1
ATOM 1686 O O . SER A 1 210 ? 6.459 10.910 12.239 1.00 91.44 210 SER A O 1
ATOM 1688 N N . ASN A 1 211 ? 6.982 12.523 10.783 1.00 90.94 211 ASN A N 1
ATOM 1689 C CA . ASN A 1 211 ? 8.061 11.786 10.138 1.00 90.94 211 ASN A CA 1
ATOM 1690 C C . ASN A 1 211 ? 9.366 12.542 10.364 1.00 90.94 211 ASN A C 1
ATOM 1692 O O . ASN A 1 211 ? 9.493 13.680 9.909 1.00 90.94 211 ASN A O 1
ATOM 1696 N N . ALA A 1 212 ? 10.321 11.912 11.044 1.00 88.69 212 ALA A N 1
ATOM 1697 C CA . ALA A 1 212 ? 11.627 12.523 11.237 1.00 88.69 212 ALA A CA 1
ATOM 1698 C C . ALA A 1 212 ? 12.383 12.685 9.915 1.00 88.69 212 ALA A C 1
ATOM 1700 O O . ALA A 1 212 ? 12.229 11.889 8.987 1.00 88.69 212 ALA A O 1
ATOM 1701 N N . ILE A 1 213 ? 13.243 13.696 9.818 1.00 86.69 213 ILE A N 1
ATOM 1702 C CA . ILE A 1 213 ? 14.207 13.739 8.715 1.00 86.69 213 ILE A CA 1
ATOM 1703 C C . ILE A 1 213 ? 15.275 12.686 8.985 1.00 86.69 213 ILE A C 1
ATOM 1705 O O . ILE A 1 213 ? 15.801 12.612 10.093 1.00 86.69 213 ILE A O 1
ATOM 1709 N N . THR A 1 214 ? 15.599 11.873 7.982 1.00 86.56 214 THR A N 1
ATOM 1710 C CA . THR A 1 214 ? 16.631 10.839 8.092 1.00 86.56 214 THR A CA 1
ATOM 1711 C C . THR A 1 214 ? 17.870 11.178 7.272 1.00 86.56 214 THR A C 1
ATOM 1713 O O . THR A 1 214 ? 17.769 11.787 6.207 1.00 86.56 214 THR A O 1
ATOM 1716 N N . ASP A 1 215 ? 19.039 10.742 7.738 1.00 86.12 215 ASP A N 1
ATOM 1717 C CA . ASP A 1 215 ? 20.285 10.787 6.973 1.00 86.12 215 ASP A CA 1
ATOM 1718 C C . ASP A 1 215 ? 20.298 9.755 5.824 1.00 86.12 215 ASP A C 1
ATOM 1720 O O . ASP A 1 215 ? 19.365 8.971 5.635 1.00 86.12 215 ASP A O 1
ATOM 1724 N N . GLN A 1 216 ? 21.390 9.728 5.055 1.00 81.25 216 GLN A N 1
ATOM 1725 C CA . GLN A 1 216 ? 21.588 8.769 3.958 1.00 81.25 216 GLN A CA 1
ATOM 1726 C C . GLN A 1 216 ? 21.615 7.291 4.399 1.00 81.25 216 GLN A C 1
ATOM 1728 O O . GLN A 1 216 ? 21.574 6.400 3.555 1.00 81.25 216 GLN A O 1
ATOM 1733 N N . TYR A 1 217 ? 21.694 7.024 5.706 1.00 82.56 217 TYR A N 1
ATOM 1734 C CA . TYR A 1 217 ? 21.659 5.689 6.301 1.00 82.56 217 TYR A CA 1
ATOM 1735 C C . TYR A 1 217 ? 20.298 5.376 6.949 1.00 82.56 217 TYR A C 1
ATOM 1737 O O . TYR A 1 217 ? 20.153 4.337 7.592 1.00 82.56 217 TYR A O 1
ATOM 1745 N N . GLY A 1 218 ? 19.300 6.254 6.797 1.00 81.62 218 GLY A N 1
ATOM 1746 C CA . GLY A 1 218 ? 17.955 6.074 7.344 1.00 81.62 218 GLY A CA 1
ATOM 1747 C C . GLY A 1 218 ? 17.835 6.362 8.843 1.00 81.62 218 GLY A C 1
ATOM 1748 O O . GLY A 1 218 ? 16.826 6.001 9.448 1.00 81.62 218 GLY A O 1
ATOM 1749 N N . ARG A 1 219 ? 18.837 6.994 9.463 1.00 86.75 219 ARG A N 1
ATOM 1750 C CA . ARG A 1 219 ? 18.811 7.343 10.893 1.00 86.75 219 ARG A CA 1
ATOM 1751 C C . ARG A 1 219 ? 18.225 8.742 11.082 1.00 86.75 219 ARG A C 1
ATOM 1753 O O . ARG A 1 219 ? 18.570 9.618 10.289 1.00 86.75 219 ARG A O 1
ATOM 1760 N N . PRO A 1 220 ? 17.385 8.985 12.102 1.00 86.31 220 PRO A N 1
ATOM 1761 C CA . PRO A 1 220 ? 16.865 10.321 12.383 1.00 86.31 220 PRO A CA 1
ATOM 1762 C C . PRO A 1 220 ? 17.990 11.342 12.592 1.00 86.31 220 PRO A C 1
ATOM 1764 O O . PRO A 1 220 ? 18.967 11.059 13.284 1.00 86.31 220 PRO A O 1
ATOM 1767 N N . VAL A 1 221 ? 17.844 12.529 12.008 1.00 87.50 221 VAL A N 1
ATOM 1768 C CA . VAL A 1 221 ? 18.740 13.669 12.223 1.00 87.50 221 VAL A CA 1
ATOM 1769 C C . VAL A 1 221 ? 18.304 14.385 13.501 1.00 87.50 221 VAL A C 1
ATOM 1771 O O . VAL A 1 221 ? 17.215 14.952 13.557 1.00 87.50 221 VAL A O 1
ATOM 1774 N N . GLU A 1 222 ? 19.139 14.343 14.538 1.00 85.19 222 GLU A N 1
ATOM 1775 C CA . GLU A 1 222 ? 18.834 14.964 15.832 1.00 85.19 222 GLU A CA 1
ATOM 1776 C C . GLU A 1 222 ? 18.677 16.489 15.720 1.00 85.19 222 GLU A C 1
ATOM 1778 O O . GLU A 1 222 ? 19.407 17.156 14.983 1.00 85.19 222 GLU A O 1
ATOM 1783 N N . GLY A 1 223 ? 17.715 17.052 16.461 1.00 79.62 223 GLY A N 1
ATOM 1784 C CA . GLY A 1 223 ? 17.489 18.498 16.529 1.00 79.62 223 GLY A CA 1
ATOM 1785 C C . GLY A 1 223 ? 16.718 19.111 15.353 1.00 79.62 223 GLY A C 1
ATOM 1786 O O . GLY A 1 223 ? 16.456 20.314 15.376 1.00 79.62 223 GLY A O 1
ATOM 1787 N N . PHE A 1 224 ? 16.312 18.325 14.348 1.00 73.00 224 PHE A N 1
ATOM 1788 C CA . PHE A 1 224 ? 15.504 18.817 13.229 1.00 73.00 224 PHE A CA 1
ATOM 1789 C C . PHE A 1 224 ? 14.319 17.893 12.929 1.00 73.00 224 PHE A C 1
ATOM 1791 O O . PHE A 1 224 ? 14.467 16.859 12.282 1.00 73.00 224 PHE A O 1
ATOM 1798 N N . MET A 1 225 ? 13.123 18.290 13.386 1.00 73.62 225 MET A N 1
ATOM 1799 C CA . MET A 1 225 ? 11.894 17.480 13.284 1.00 73.62 225 MET A CA 1
ATOM 1800 C C . MET A 1 225 ? 12.098 16.042 13.793 1.00 73.62 225 MET A C 1
ATOM 1802 O O . MET A 1 225 ? 11.578 15.091 13.230 1.00 73.62 225 MET A O 1
ATOM 1806 N N . ASP A 1 226 ? 12.881 15.867 14.853 1.00 73.44 226 ASP A N 1
ATOM 1807 C CA . ASP A 1 226 ? 13.312 14.564 15.368 1.00 73.44 226 ASP A CA 1
ATOM 1808 C C . ASP A 1 226 ? 12.260 13.856 16.233 1.00 73.44 226 ASP A C 1
ATOM 1810 O O . ASP A 1 226 ? 12.423 12.679 16.582 1.00 73.44 226 ASP A O 1
ATOM 1814 N N . LYS A 1 227 ? 11.177 14.559 16.576 1.00 82.25 227 LYS A N 1
ATOM 1815 C CA . LYS A 1 227 ? 10.052 14.011 17.329 1.00 82.25 227 LYS A CA 1
ATOM 1816 C C . LYS A 1 227 ? 9.204 13.107 16.443 1.00 82.25 227 LYS A C 1
ATOM 1818 O O . LYS A 1 227 ? 8.856 13.460 15.320 1.00 82.25 227 LYS A O 1
ATOM 1823 N N . ALA A 1 228 ? 8.852 11.949 16.989 1.00 81.75 228 ALA A N 1
ATOM 1824 C CA . ALA A 1 228 ? 7.964 10.975 16.361 1.00 81.75 228 ALA A CA 1
ATOM 1825 C C . ALA A 1 228 ? 6.475 11.358 16.504 1.00 81.75 228 ALA A C 1
ATOM 1827 O O . ALA A 1 228 ? 5.653 10.968 15.678 1.00 81.75 228 ALA A O 1
ATOM 1828 N N . MET A 1 229 ? 6.147 12.119 17.551 1.00 86.12 229 MET A N 1
ATOM 1829 C CA . MET A 1 229 ? 4.808 12.608 17.880 1.00 86.12 229 MET A CA 1
ATOM 1830 C C . MET A 1 229 ? 4.887 14.098 18.243 1.00 86.12 229 MET A C 1
ATOM 1832 O O . MET A 1 229 ? 5.823 14.521 18.931 1.00 86.12 229 MET A O 1
ATOM 1836 N N . GLY A 1 230 ? 3.921 14.908 17.806 1.00 81.62 230 GLY A N 1
ATOM 1837 C CA . GLY A 1 230 ? 3.938 16.357 18.006 1.00 81.62 230 GLY A CA 1
ATOM 1838 C C . GLY A 1 230 ? 2.550 16.983 18.120 1.00 81.62 230 GLY A C 1
ATOM 1839 O O . GLY A 1 230 ? 1.648 16.693 17.342 1.00 81.62 230 GLY A O 1
ATOM 1840 N N . GLU A 1 231 ? 2.380 17.917 19.062 1.00 78.56 231 GLU A N 1
ATOM 1841 C CA . GLU A 1 231 ? 1.077 18.551 19.318 1.00 78.56 231 GLU A CA 1
ATOM 1842 C C . GLU A 1 231 ? 0.502 19.312 18.120 1.00 78.56 231 GLU A C 1
ATOM 1844 O O . GLU A 1 231 ? -0.714 19.337 17.946 1.00 78.56 231 GLU A O 1
ATOM 1849 N N . GLY A 1 232 ? 1.366 19.900 17.287 1.00 75.69 232 GLY A N 1
ATOM 1850 C CA . GLY A 1 232 ? 0.959 20.637 16.088 1.00 75.69 232 GLY A CA 1
ATOM 1851 C C . GLY A 1 232 ? 0.373 19.759 14.979 1.00 75.69 232 GLY A C 1
ATOM 1852 O O . GLY A 1 232 ? -0.339 20.270 14.122 1.00 75.69 232 GLY A O 1
ATOM 1853 N N . GLU A 1 233 ? 0.623 18.449 15.025 1.00 74.31 233 GLU A N 1
ATOM 1854 C CA . GLU A 1 233 ? 0.181 17.480 14.015 1.00 74.31 233 GLU A CA 1
ATOM 1855 C C . GLU A 1 233 ? -1.043 16.673 14.478 1.00 74.31 233 GLU A C 1
ATOM 1857 O O . GLU A 1 233 ? -1.525 15.795 13.760 1.00 74.31 233 GLU A O 1
ATOM 1862 N N . LYS A 1 234 ? -1.563 16.943 15.688 1.00 84.88 234 LYS A N 1
ATOM 1863 C CA . LYS A 1 234 ? -2.747 16.261 16.227 1.00 84.88 234 LYS A CA 1
ATOM 1864 C C . LYS A 1 234 ? -3.941 16.525 15.317 1.00 84.88 234 LYS A C 1
ATOM 1866 O O . LYS A 1 234 ? -4.484 17.631 15.271 1.00 84.88 234 LYS A O 1
ATOM 1871 N N . PHE A 1 235 ? -4.388 15.490 14.617 1.00 86.44 235 PHE A N 1
ATOM 1872 C CA . PHE A 1 235 ? -5.467 15.620 13.653 1.00 86.44 235 PHE A CA 1
ATOM 1873 C C . PHE A 1 235 ? -6.372 14.399 13.663 1.00 86.44 235 PHE A C 1
ATOM 1875 O O . PHE A 1 235 ? -5.992 13.305 13.267 1.00 86.44 235 PHE A O 1
ATOM 1882 N N . LEU A 1 236 ? -7.629 14.612 14.040 1.00 89.50 236 LEU A N 1
ATOM 1883 C CA . LEU A 1 236 ? -8.659 13.591 13.918 1.00 89.50 236 LEU A CA 1
ATOM 1884 C C . LEU A 1 236 ? -9.141 13.504 12.472 1.00 89.50 236 LEU A C 1
ATOM 1886 O O . LEU A 1 236 ? -10.052 14.237 12.075 1.00 89.50 236 LEU A O 1
ATOM 1890 N N . ALA A 1 237 ? -8.541 12.596 11.703 1.00 92.38 237 ALA A N 1
ATOM 1891 C CA . ALA A 1 237 ? -8.893 12.370 10.310 1.00 92.38 237 ALA A CA 1
ATOM 1892 C C . ALA A 1 237 ? -10.389 12.021 10.164 1.00 92.38 237 ALA A C 1
ATOM 1894 O O . ALA A 1 237 ? -10.812 10.952 10.616 1.00 92.38 237 ALA A O 1
ATOM 1895 N N . PRO A 1 238 ? -11.207 12.862 9.491 1.00 94.38 238 PRO A N 1
ATOM 1896 C CA . PRO A 1 238 ? -12.649 12.632 9.381 1.00 94.38 238 PRO A CA 1
ATOM 1897 C C . PRO A 1 238 ? -12.998 11.274 8.766 1.00 94.38 238 PRO A C 1
ATOM 1899 O O . PRO A 1 238 ? -13.949 10.627 9.191 1.00 94.38 238 PRO A O 1
ATOM 1902 N N . GLY A 1 239 ? -12.187 10.811 7.808 1.00 96.06 239 GLY A N 1
ATOM 1903 C CA . GLY A 1 239 ? -12.346 9.489 7.206 1.00 96.06 239 GLY A CA 1
ATOM 1904 C C . GLY A 1 239 ? -12.175 8.341 8.205 1.00 96.06 239 GLY A C 1
ATOM 1905 O O . GLY A 1 239 ? -12.891 7.354 8.101 1.00 96.06 239 GLY A O 1
ATOM 1906 N N . ILE A 1 240 ? -11.287 8.469 9.195 1.00 97.81 240 ILE A N 1
ATOM 1907 C CA . ILE A 1 240 ? -11.089 7.444 10.233 1.00 97.81 240 ILE A CA 1
ATOM 1908 C C . ILE A 1 240 ? -12.275 7.427 11.198 1.00 97.81 240 ILE A C 1
ATOM 1910 O O . ILE A 1 240 ? -12.826 6.361 11.460 1.00 97.81 240 ILE A O 1
ATOM 1914 N N . ILE A 1 241 ? -12.730 8.603 11.645 1.00 97.88 241 ILE A N 1
ATOM 1915 C CA . ILE A 1 241 ? -13.931 8.747 12.488 1.00 97.88 241 ILE A CA 1
ATOM 1916 C C . ILE A 1 241 ? -15.155 8.113 11.809 1.00 97.88 241 ILE A C 1
ATOM 1918 O O . ILE A 1 241 ? -15.886 7.347 12.435 1.00 97.88 241 ILE A O 1
ATOM 1922 N N . ASP A 1 242 ? -15.347 8.375 10.515 1.00 97.69 242 ASP A N 1
ATOM 1923 C CA . ASP A 1 242 ? -16.429 7.793 9.717 1.00 97.69 242 ASP A CA 1
ATOM 1924 C C . ASP A 1 242 ? -16.319 6.260 9.596 1.00 97.69 242 ASP A C 1
ATOM 1926 O O . ASP A 1 242 ? -17.322 5.557 9.739 1.00 97.69 242 ASP A O 1
ATOM 1930 N N . GLN A 1 243 ? -15.116 5.705 9.392 1.00 98.19 243 GLN A N 1
ATOM 1931 C CA . GLN A 1 243 ? -14.935 4.248 9.355 1.00 98.19 243 GLN A CA 1
ATOM 1932 C C . GLN A 1 243 ? -15.205 3.586 10.709 1.00 98.19 243 GLN A C 1
ATOM 1934 O O . GLN A 1 243 ? -15.877 2.554 10.740 1.00 98.19 243 GLN A O 1
ATOM 1939 N N . ILE A 1 244 ? -14.750 4.180 11.816 1.00 98.44 244 ILE A N 1
ATOM 1940 C CA . ILE A 1 244 ? -15.012 3.672 13.171 1.00 98.44 244 ILE A CA 1
ATOM 1941 C C . ILE A 1 244 ? -16.514 3.691 13.446 1.00 98.44 244 ILE A C 1
ATOM 1943 O O . ILE A 1 244 ? -17.077 2.661 13.807 1.00 98.44 244 ILE A O 1
ATOM 1947 N N . ALA A 1 245 ? -17.190 4.812 13.178 1.00 98.19 245 ALA A N 1
ATOM 1948 C CA . ALA A 1 245 ? -18.636 4.927 13.348 1.00 98.19 245 ALA A CA 1
ATOM 1949 C C . ALA A 1 245 ? -19.407 3.872 12.538 1.00 98.19 245 ALA A C 1
ATOM 1951 O O . ALA A 1 245 ? -20.319 3.222 13.055 1.00 98.19 245 ALA A O 1
ATOM 1952 N N . LYS A 1 246 ? -19.005 3.641 11.281 1.00 98.25 246 LYS A N 1
ATOM 1953 C CA . LYS A 1 246 ? -19.575 2.581 10.440 1.00 98.25 246 LYS A CA 1
ATOM 1954 C C . LYS A 1 246 ? -19.341 1.190 11.014 1.00 98.25 246 LYS A C 1
ATOM 1956 O O . LYS A 1 246 ? -20.273 0.382 10.989 1.00 98.25 246 LYS A O 1
ATOM 1961 N N . GLY A 1 247 ? -18.146 0.902 11.523 1.00 97.88 247 GLY A N 1
ATOM 1962 C CA . GLY A 1 247 ? -17.821 -0.364 12.182 1.00 97.88 247 GLY A CA 1
ATOM 1963 C C . GLY A 1 247 ? -18.680 -0.603 13.421 1.00 97.88 247 GLY A C 1
ATOM 1964 O O . GLY A 1 247 ? -19.362 -1.627 13.504 1.00 97.88 247 GLY A O 1
ATOM 1965 N N . THR A 1 248 ? -18.752 0.388 14.312 1.00 98.19 248 THR A N 1
ATOM 1966 C CA . THR A 1 248 ? -19.603 0.388 15.512 1.00 98.19 248 THR A CA 1
ATOM 1967 C C . THR A 1 248 ? -21.060 0.096 15.160 1.00 98.19 248 THR A C 1
ATOM 1969 O O . THR A 1 248 ? -21.652 -0.840 15.696 1.00 98.19 248 THR A O 1
ATOM 1972 N N . ASN A 1 249 ? -21.630 0.817 14.190 1.00 97.94 249 ASN A N 1
ATOM 1973 C CA . ASN A 1 249 ? -23.014 0.617 13.750 1.00 97.94 249 ASN A CA 1
ATOM 1974 C C . ASN A 1 249 ? -23.249 -0.746 13.081 1.00 97.94 249 ASN A C 1
ATOM 1976 O O . ASN A 1 249 ? -24.344 -1.310 13.175 1.00 97.94 249 ASN A O 1
ATOM 1980 N N . THR A 1 250 ? -22.248 -1.274 12.371 1.00 96.75 250 THR A N 1
ATOM 1981 C CA . THR A 1 250 ? -22.321 -2.593 11.719 1.00 96.75 250 THR A CA 1
ATOM 1982 C C . THR A 1 250 ? -22.397 -3.702 12.761 1.00 96.75 250 THR A C 1
ATOM 1984 O O . THR A 1 250 ? -23.215 -4.610 12.625 1.00 96.75 250 THR A O 1
ATOM 1987 N N . MET A 1 251 ? -21.594 -3.589 13.819 1.00 97.12 251 MET A N 1
ATOM 1988 C CA . MET A 1 251 ? -21.512 -4.566 14.906 1.00 97.12 251 MET A CA 1
ATOM 1989 C C . MET A 1 251 ? -22.488 -4.295 16.058 1.00 97.12 251 MET A C 1
ATOM 1991 O O . MET A 1 251 ? -22.604 -5.127 16.949 1.00 97.12 251 MET A O 1
ATOM 1995 N N . LYS A 1 252 ? -23.235 -3.181 16.006 1.00 97.31 252 LYS A N 1
ATOM 1996 C CA . LYS A 1 252 ? -24.192 -2.734 17.035 1.00 97.31 252 LYS A CA 1
ATOM 1997 C C . LYS A 1 252 ? -23.545 -2.540 18.414 1.00 97.31 252 LYS A C 1
ATOM 1999 O O . LYS A 1 252 ? -24.138 -2.901 19.425 1.00 97.31 252 LYS A O 1
ATOM 2004 N N . LEU A 1 253 ? -22.336 -1.986 18.434 1.00 97.62 253 LEU A N 1
ATOM 2005 C CA . LEU A 1 253 ? -21.614 -1.704 19.674 1.00 97.62 253 LEU A CA 1
ATOM 2006 C C . LEU A 1 253 ? -22.201 -0.478 20.383 1.00 97.62 253 LEU A C 1
ATOM 2008 O O . LEU A 1 253 ? -22.644 0.473 19.733 1.00 97.62 253 LEU A O 1
ATOM 2012 N N . THR A 1 254 ? -22.177 -0.496 21.712 1.00 97.12 254 THR A N 1
ATOM 2013 C CA . THR A 1 254 ? -22.485 0.672 22.542 1.00 97.12 254 THR A CA 1
ATOM 2014 C C . THR A 1 254 ? -21.287 1.628 22.610 1.00 97.12 254 THR A C 1
ATOM 2016 O O . THR A 1 254 ? -20.170 1.287 22.217 1.00 97.12 254 THR A O 1
ATOM 2019 N N . ALA A 1 255 ? -21.503 2.845 23.122 1.00 95.00 255 ALA A N 1
ATOM 2020 C CA . ALA A 1 255 ? -20.406 3.783 23.378 1.00 95.00 255 ALA A CA 1
ATOM 2021 C C . ALA A 1 255 ? -19.401 3.225 24.402 1.00 95.00 255 ALA A C 1
ATOM 2023 O O . ALA A 1 255 ? -18.199 3.419 24.241 1.00 95.00 255 ALA A O 1
ATOM 2024 N N . GLN A 1 256 ? -19.894 2.485 25.402 1.00 96.69 256 GLN A N 1
ATOM 2025 C CA . GLN A 1 256 ? -19.054 1.821 26.394 1.00 96.69 256 GLN A CA 1
ATOM 2026 C C . GLN A 1 256 ? -18.169 0.749 25.745 1.00 96.69 256 GLN A C 1
ATOM 2028 O O . GLN A 1 256 ? -16.955 0.795 25.922 1.00 96.69 256 GLN A O 1
ATOM 2033 N N . ASP A 1 257 ? -18.746 -0.143 24.927 1.00 97.81 257 ASP A N 1
ATOM 2034 C CA . ASP A 1 257 ? -17.978 -1.183 24.217 1.00 97.81 257 ASP A CA 1
ATOM 2035 C C . ASP A 1 257 ? -16.866 -0.569 23.351 1.00 97.81 257 ASP A C 1
ATOM 2037 O O . ASP A 1 257 ? -15.754 -1.091 23.262 1.00 97.81 257 ASP A O 1
ATOM 2041 N N . LEU A 1 258 ? -17.170 0.551 22.686 1.00 97.88 258 LEU A N 1
ATOM 2042 C CA . LEU A 1 258 ? -16.215 1.254 21.837 1.00 97.88 258 LEU A CA 1
ATOM 2043 C C . LEU A 1 258 ? -15.085 1.897 22.651 1.00 97.88 258 LEU A C 1
ATOM 2045 O O . LEU A 1 258 ? -13.929 1.816 22.238 1.00 97.88 258 LEU A O 1
ATOM 2049 N N . GLY A 1 259 ? -15.413 2.507 23.792 1.00 97.38 259 GLY A N 1
ATOM 2050 C CA . GLY A 1 259 ? -14.434 3.100 24.701 1.00 97.38 259 GLY A CA 1
ATOM 2051 C C . GLY A 1 259 ? -13.497 2.054 25.299 1.00 97.38 259 GLY A C 1
ATOM 2052 O O . GLY A 1 259 ? -12.281 2.234 25.273 1.00 97.38 259 GLY A O 1
ATOM 2053 N N . GLU A 1 260 ? -14.032 0.919 25.753 1.00 97.44 260 GLU A N 1
ATOM 2054 C CA . GLU A 1 260 ? -13.229 -0.197 26.270 1.00 97.44 260 GLU A CA 1
ATOM 2055 C C . GLU A 1 260 ? -12.260 -0.733 25.207 1.00 97.44 260 GLU A C 1
ATOM 2057 O O . GLU A 1 260 ? -11.067 -0.886 25.483 1.00 97.44 260 GLU A O 1
ATOM 2062 N N . ARG A 1 261 ? -12.736 -0.925 23.967 1.00 97.56 261 ARG A N 1
ATOM 2063 C CA . ARG A 1 261 ? -11.883 -1.315 22.832 1.00 97.56 261 ARG A CA 1
ATOM 2064 C C . ARG A 1 261 ? -10.809 -0.279 22.527 1.00 97.56 261 ARG A C 1
ATOM 2066 O O . ARG A 1 261 ? -9.661 -0.655 22.317 1.00 97.56 261 ARG A O 1
ATOM 2073 N N . PHE A 1 262 ? -11.158 1.009 22.505 1.00 97.25 262 PHE A N 1
ATOM 2074 C CA . PHE A 1 262 ? -10.198 2.084 22.248 1.00 97.25 262 PHE A CA 1
ATOM 2075 C C . PHE A 1 262 ? -9.057 2.077 23.273 1.00 97.25 262 PHE A C 1
ATOM 2077 O O . PHE A 1 262 ? -7.887 2.147 22.898 1.00 97.25 262 PHE A O 1
ATOM 2084 N N . LEU A 1 263 ? -9.392 1.953 24.560 1.00 95.94 263 LEU A N 1
ATOM 2085 C CA . LEU A 1 263 ? -8.400 1.901 25.633 1.00 95.94 263 LEU A CA 1
ATOM 2086 C C . LEU A 1 263 ? -7.514 0.658 25.522 1.00 95.94 263 LEU A C 1
ATOM 2088 O O . LEU A 1 263 ? -6.308 0.745 25.742 1.00 95.94 263 LEU A O 1
ATOM 2092 N N . ASP A 1 264 ? -8.090 -0.490 25.169 1.00 95.69 264 ASP A N 1
ATOM 2093 C CA . ASP A 1 264 ? -7.326 -1.726 25.018 1.00 95.69 264 ASP A CA 1
ATOM 2094 C C . ASP A 1 264 ? -6.327 -1.665 23.860 1.00 95.69 264 ASP A C 1
ATOM 2096 O O . ASP A 1 264 ? -5.136 -1.946 24.038 1.00 95.69 264 ASP A O 1
ATOM 2100 N N . VAL A 1 265 ? -6.772 -1.201 22.688 1.00 94.75 265 VAL A N 1
ATOM 2101 C CA . VAL A 1 265 ? -5.862 -1.046 21.552 1.00 94.75 265 VAL A CA 1
ATOM 2102 C C . VAL A 1 265 ? -4.823 0.048 21.789 1.00 94.75 265 VAL A C 1
ATOM 2104 O O . VAL A 1 265 ? -3.695 -0.106 21.329 1.00 94.75 265 VAL A O 1
ATOM 2107 N N . GLY A 1 266 ? -5.167 1.111 22.525 1.00 93.44 266 GLY A N 1
ATOM 2108 C CA . GLY A 1 266 ? -4.243 2.180 22.907 1.00 93.44 266 GLY A CA 1
ATOM 2109 C C . GLY A 1 266 ? -3.103 1.673 23.789 1.00 93.44 266 GLY A C 1
ATOM 2110 O O . GLY A 1 266 ? -1.938 1.901 23.469 1.00 93.44 266 GLY A O 1
ATOM 2111 N N . ARG A 1 267 ? -3.417 0.879 24.824 1.00 93.19 267 ARG A N 1
ATOM 2112 C CA . ARG A 1 267 ? -2.399 0.219 25.663 1.00 93.19 267 ARG A CA 1
ATOM 2113 C C . ARG A 1 267 ? -1.480 -0.679 24.841 1.00 93.19 267 ARG A C 1
ATOM 2115 O O . ARG A 1 267 ? -0.262 -0.578 24.950 1.00 93.19 267 ARG A O 1
ATOM 2122 N N . SER A 1 268 ? -2.064 -1.515 23.983 1.00 92.12 268 SER A N 1
ATOM 2123 C CA . SER A 1 268 ? -1.298 -2.408 23.110 1.00 92.12 268 SER A CA 1
ATOM 2124 C C . SER A 1 268 ? -0.389 -1.633 22.151 1.00 92.12 268 SER A C 1
ATOM 2126 O O . SER A 1 268 ? 0.765 -2.008 21.966 1.00 92.12 268 SER A O 1
ATOM 2128 N N . GLU A 1 269 ? -0.872 -0.548 21.541 1.00 92.06 269 GLU A N 1
ATOM 2129 C CA . GLU A 1 269 ? -0.058 0.237 20.608 1.00 92.06 269 GLU A CA 1
ATOM 2130 C C . GLU A 1 269 ? 1.029 1.034 21.338 1.00 92.06 269 GLU A C 1
ATOM 2132 O O . GLU A 1 269 ? 2.151 1.122 20.843 1.00 92.06 269 GLU A O 1
ATOM 2137 N N . ARG A 1 270 ? 0.744 1.535 22.546 1.00 91.31 270 ARG A N 1
ATOM 2138 C CA . ARG A 1 270 ? 1.735 2.168 23.423 1.00 91.31 270 ARG A CA 1
ATOM 2139 C C . ARG A 1 270 ? 2.906 1.241 23.710 1.00 91.31 270 ARG A C 1
ATOM 2141 O O . ARG A 1 270 ? 4.039 1.692 23.613 1.00 91.31 270 ARG A O 1
ATOM 2148 N N . GLU A 1 271 ? 2.663 -0.027 24.031 1.00 89.75 271 GLU A N 1
ATOM 2149 C CA . GLU A 1 271 ? 3.736 -1.008 24.257 1.00 89.75 271 GLU A CA 1
ATOM 2150 C C . GLU A 1 271 ? 4.603 -1.205 23.007 1.00 89.75 271 GLU A C 1
ATOM 2152 O O . GLU A 1 271 ? 5.828 -1.274 23.096 1.00 89.75 271 GLU A O 1
ATOM 2157 N N . VAL A 1 272 ? 3.971 -1.228 21.831 1.00 89.56 272 VAL A N 1
ATOM 2158 C CA . VAL A 1 272 ? 4.644 -1.375 20.534 1.00 89.56 272 VAL A CA 1
ATOM 2159 C C . VAL A 1 272 ? 5.543 -0.174 20.215 1.00 89.56 272 VAL A C 1
ATOM 2161 O O . VAL A 1 272 ? 6.624 -0.356 19.652 1.00 89.56 272 VAL A O 1
ATOM 2164 N N . ILE A 1 273 ? 5.122 1.043 20.576 1.00 88.19 273 ILE A N 1
ATOM 2165 C CA . ILE A 1 273 ? 5.847 2.287 20.263 1.00 88.19 273 ILE A CA 1
ATOM 2166 C C . ILE A 1 273 ? 6.579 2.905 21.461 1.00 88.19 273 ILE A C 1
ATOM 2168 O O . ILE A 1 273 ? 7.122 3.998 21.334 1.00 88.19 273 ILE A O 1
ATOM 2172 N N . ALA A 1 274 ? 6.621 2.217 22.605 1.00 79.56 274 ALA A N 1
ATOM 2173 C CA . ALA A 1 274 ? 7.114 2.728 23.888 1.00 79.56 274 ALA A CA 1
ATOM 2174 C C . ALA A 1 274 ? 8.502 3.402 23.870 1.00 79.56 274 ALA A C 1
ATOM 2176 O O . ALA A 1 274 ? 8.713 4.304 24.679 1.00 79.56 274 ALA A O 1
ATOM 2177 N N . PRO A 1 275 ? 9.452 3.043 22.980 1.00 78.88 275 PRO A N 1
ATOM 2178 C CA . PRO A 1 275 ? 10.710 3.783 22.869 1.00 78.88 275 PRO A CA 1
ATOM 2179 C C . PRO A 1 275 ? 10.567 5.237 22.378 1.00 78.88 275 PRO A C 1
ATOM 2181 O O . PRO A 1 275 ? 11.565 5.953 22.337 1.00 78.88 275 PRO A O 1
ATOM 2184 N N . LEU A 1 276 ? 9.377 5.669 21.948 1.00 81.88 276 LEU A N 1
ATOM 218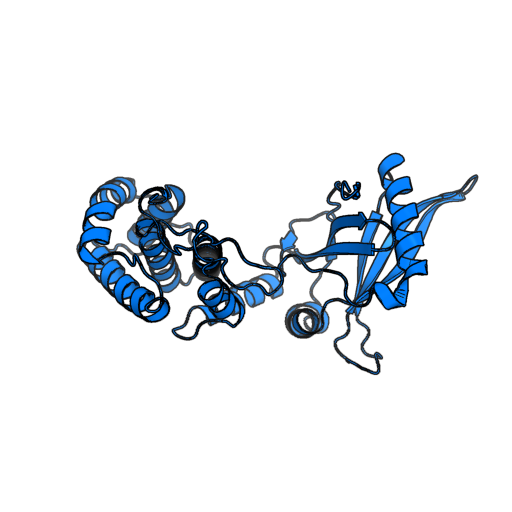5 C CA . LEU A 1 276 ? 9.128 6.997 21.391 1.00 81.88 276 LEU A CA 1
ATOM 2186 C C . LEU A 1 276 ? 8.567 7.966 22.441 1.00 81.88 276 LEU A C 1
ATOM 2188 O O . LEU A 1 276 ? 7.752 7.606 23.285 1.00 81.88 276 LEU A O 1
ATOM 2192 N N . GLU A 1 277 ? 8.975 9.231 22.356 1.00 79.50 277 GLU A N 1
ATOM 2193 C CA . GLU A 1 277 ? 8.435 10.312 23.185 1.00 79.50 277 GLU A CA 1
ATOM 2194 C C . GLU A 1 277 ? 7.094 10.842 22.646 1.00 79.50 277 GLU A C 1
ATOM 2196 O O . GLU A 1 277 ? 6.803 10.740 21.453 1.00 79.50 277 GLU A O 1
ATOM 2201 N N . GLY A 1 278 ? 6.294 11.470 23.518 1.00 77.94 278 GLY A N 1
ATOM 2202 C CA . GLY A 1 278 ? 5.045 12.143 23.127 1.00 77.94 278 GLY A CA 1
ATOM 2203 C C . GLY A 1 278 ? 3.855 11.206 22.907 1.00 77.94 278 GLY A C 1
ATOM 2204 O O . GLY A 1 278 ? 2.879 11.586 22.262 1.00 77.94 278 GLY A O 1
ATOM 2205 N N . VAL A 1 279 ? 3.932 9.986 23.438 1.00 80.12 279 VAL A N 1
ATOM 2206 C CA . VAL A 1 279 ? 2.860 8.995 23.348 1.00 80.12 279 VAL A CA 1
ATOM 2207 C C . VAL A 1 279 ? 1.600 9.495 24.077 1.00 80.12 279 VAL A C 1
ATOM 2209 O O . VAL A 1 279 ? 1.709 9.911 25.234 1.00 80.12 279 VAL A O 1
ATOM 2212 N N . PRO A 1 280 ? 0.413 9.474 23.434 1.00 78.44 280 PRO A N 1
ATOM 2213 C CA . PRO A 1 280 ? -0.834 9.917 24.050 1.00 78.44 280 PRO A CA 1
ATOM 2214 C C . PRO A 1 280 ? -1.163 9.173 25.335 1.00 78.44 280 PRO A C 1
ATOM 2216 O O . PRO A 1 280 ? -0.938 7.968 25.439 1.00 78.44 280 PRO A O 1
ATOM 2219 N N . ASP A 1 281 ? -1.797 9.877 26.272 1.00 87.94 281 ASP A N 1
ATOM 2220 C CA . ASP A 1 281 ? -2.545 9.205 27.323 1.00 87.94 281 ASP A CA 1
ATOM 2221 C C . ASP A 1 281 ? -3.853 8.624 26.759 1.00 87.94 281 ASP A C 1
ATOM 2223 O O . ASP A 1 281 ? -4.578 9.309 26.034 1.00 87.94 281 ASP A O 1
ATOM 2227 N N . ASP A 1 282 ? -4.163 7.368 27.086 1.00 88.06 282 ASP A N 1
ATOM 2228 C CA . ASP A 1 282 ? -5.266 6.634 26.459 1.00 88.06 282 ASP A CA 1
ATOM 2229 C C . ASP A 1 282 ? -6.623 7.207 26.888 1.00 88.06 282 ASP A C 1
ATOM 2231 O O . ASP A 1 282 ? -7.541 7.316 26.074 1.00 88.06 282 ASP A O 1
ATOM 2235 N N . GLN A 1 283 ? -6.750 7.630 28.151 1.00 88.94 283 GLN A N 1
ATOM 2236 C CA . GLN A 1 283 ? -7.993 8.204 28.671 1.00 88.94 283 GLN A CA 1
ATOM 2237 C C . GLN A 1 283 ? -8.223 9.601 28.103 1.00 88.94 283 GLN A C 1
ATOM 2239 O O . GLN A 1 283 ? -9.327 9.919 27.651 1.00 88.94 283 GLN A O 1
ATOM 2244 N N . VAL A 1 284 ? -7.167 10.419 28.067 1.00 86.75 284 VAL A N 1
ATOM 2245 C CA . VAL A 1 284 ? -7.223 11.742 27.434 1.00 86.75 284 VAL A CA 1
ATOM 2246 C C . VAL A 1 284 ? -7.582 11.598 25.956 1.00 86.75 284 VAL A C 1
ATOM 2248 O O . VAL A 1 284 ? -8.498 12.271 25.485 1.00 86.75 284 VAL A O 1
ATOM 2251 N N . GLY A 1 285 ? -6.935 10.677 25.239 1.00 87.19 285 GLY A N 1
ATOM 2252 C CA . GLY A 1 285 ? -7.221 10.395 23.835 1.00 87.19 285 GLY A CA 1
ATOM 2253 C C . GLY A 1 285 ? -8.684 10.017 23.589 1.00 87.19 285 GLY A C 1
ATOM 2254 O O . GLY A 1 285 ? -9.317 10.578 22.690 1.00 87.19 285 GLY A O 1
ATOM 2255 N N . TRP A 1 286 ? -9.249 9.138 24.424 1.00 92.88 286 TRP A N 1
ATOM 2256 C CA . TRP A 1 286 ? -10.659 8.756 24.324 1.00 92.88 286 TRP A CA 1
ATOM 2257 C C . TRP A 1 286 ? -11.587 9.958 24.500 1.00 92.88 286 TRP A C 1
ATOM 2259 O O . TRP A 1 286 ? -12.434 10.197 23.641 1.00 92.88 286 TRP A O 1
ATOM 2269 N N . SER A 1 287 ? -11.388 10.759 25.553 1.00 90.38 287 SER A N 1
ATOM 2270 C CA . SER A 1 287 ? -12.239 11.927 25.831 1.00 90.38 287 SER A CA 1
ATOM 2271 C C . SER A 1 287 ? -12.293 12.925 24.665 1.00 90.38 287 SER A C 1
ATOM 2273 O O . SER A 1 287 ? -13.337 13.515 24.383 1.00 90.38 287 SER A O 1
ATOM 2275 N N . VAL A 1 288 ? -11.184 13.069 23.929 1.00 90.12 288 VAL A N 1
ATOM 2276 C CA . VAL A 1 288 ? -11.093 13.944 22.752 1.00 90.12 288 VAL A CA 1
ATOM 2277 C C . VAL A 1 288 ? -11.861 13.360 21.559 1.00 90.12 288 VAL A C 1
ATOM 2279 O O . VAL A 1 288 ? -12.507 14.099 20.809 1.00 90.12 288 VAL A O 1
ATOM 2282 N N . ALA A 1 289 ? -11.805 12.042 21.363 1.00 93.50 289 ALA A N 1
ATOM 2283 C CA . ALA A 1 289 ? -12.452 11.368 20.240 1.00 93.50 289 ALA A CA 1
ATOM 2284 C C . ALA A 1 289 ? -13.953 11.112 20.457 1.00 93.50 289 ALA A C 1
ATOM 2286 O O . ALA A 1 289 ? -14.723 11.151 19.492 1.00 93.50 289 ALA A O 1
ATOM 2287 N N . GLU A 1 290 ? -14.372 10.877 21.701 1.00 95.44 290 GLU A N 1
ATOM 2288 C CA . GLU A 1 290 ? -15.705 10.395 22.079 1.00 95.44 290 GLU A CA 1
ATOM 2289 C C . GLU A 1 290 ? -16.826 11.254 21.492 1.00 95.44 290 GLU A C 1
ATOM 2291 O O . GLU A 1 290 ? -17.724 10.736 20.828 1.00 95.44 290 GLU A O 1
ATOM 2296 N N . THR A 1 291 ? -16.743 12.579 21.646 1.00 94.06 291 THR A N 1
ATOM 2297 C CA . THR A 1 291 ? -17.788 13.492 21.151 1.00 94.06 291 THR A CA 1
ATOM 2298 C C . THR A 1 291 ? -17.955 13.394 19.630 1.00 94.06 291 THR A C 1
ATOM 2300 O O . THR A 1 291 ? -19.079 13.356 19.125 1.00 94.06 291 THR A O 1
ATOM 2303 N N . ARG A 1 292 ? -16.848 13.313 18.876 1.00 94.81 292 ARG A N 1
ATOM 2304 C CA . ARG A 1 292 ? -16.901 13.208 17.407 1.00 94.81 292 ARG A CA 1
ATOM 2305 C C . ARG A 1 292 ? -17.404 11.843 16.956 1.00 94.81 292 ARG A C 1
ATOM 2307 O O . ARG A 1 292 ? -18.173 11.761 15.999 1.00 94.81 292 ARG A O 1
ATOM 2314 N N . LEU A 1 293 ? -16.990 10.782 17.646 1.00 96.56 293 LEU A N 1
ATOM 2315 C CA . LEU A 1 293 ? -17.466 9.429 17.380 1.00 96.56 293 LEU A CA 1
ATOM 2316 C C . LEU A 1 293 ? -18.966 9.319 17.647 1.00 96.56 293 LEU A C 1
ATOM 2318 O O . LEU A 1 293 ? -19.681 8.820 16.786 1.00 96.56 293 LEU A O 1
ATOM 2322 N N . ALA A 1 294 ? -19.463 9.856 18.763 1.00 96.00 294 ALA A N 1
ATOM 2323 C CA . ALA A 1 294 ? -20.888 9.861 19.087 1.00 96.00 294 ALA A CA 1
ATOM 2324 C C . ALA A 1 294 ? -21.726 10.543 17.991 1.00 96.00 294 ALA A C 1
ATOM 2326 O O . ALA A 1 294 ? -22.726 9.985 17.534 1.00 96.00 294 ALA A O 1
ATOM 2327 N N . GLN A 1 295 ? -21.280 11.705 17.502 1.00 96.12 295 GLN A N 1
ATOM 2328 C CA . GLN A 1 295 ? -21.934 12.414 16.396 1.00 96.12 295 GLN A CA 1
ATOM 2329 C C . GLN A 1 295 ? -21.938 11.595 15.096 1.00 96.12 295 GLN A C 1
ATOM 2331 O O . GLN A 1 295 ? -22.968 11.490 14.431 1.00 96.12 295 GLN A O 1
ATOM 2336 N N . ALA A 1 296 ? -20.807 10.985 14.732 1.00 96.44 296 ALA A N 1
ATOM 2337 C CA . ALA A 1 296 ? -20.704 10.177 13.518 1.00 96.44 296 ALA A CA 1
ATOM 2338 C C . ALA A 1 296 ? -21.520 8.872 13.608 1.00 96.44 296 ALA A C 1
ATOM 2340 O O . ALA A 1 296 ? -22.171 8.477 12.637 1.00 96.44 296 ALA A O 1
ATOM 2341 N N . ILE A 1 297 ? -21.542 8.225 14.777 1.00 97.25 297 ILE A N 1
ATOM 2342 C CA . ILE A 1 297 ? -22.328 7.014 15.056 1.00 97.25 297 ILE A CA 1
ATOM 2343 C C . ILE A 1 297 ? -23.821 7.302 14.905 1.00 97.25 297 ILE A C 1
ATOM 2345 O O . ILE A 1 297 ? -24.518 6.516 14.260 1.00 97.25 297 ILE A O 1
ATOM 2349 N N . ALA A 1 298 ? -24.294 8.454 15.394 1.00 96.94 298 ALA A N 1
ATOM 2350 C CA . ALA A 1 298 ? -25.694 8.870 15.306 1.00 96.94 298 ALA A CA 1
ATOM 2351 C C . ALA A 1 298 ? -26.234 8.954 13.864 1.00 96.94 298 ALA A C 1
ATOM 2353 O O . ALA A 1 298 ? -27.442 8.871 13.660 1.00 96.94 298 ALA A O 1
ATOM 2354 N N . THR A 1 299 ? -25.362 9.042 12.850 1.00 96.06 299 THR A N 1
ATOM 2355 C CA . THR A 1 299 ? -25.778 8.964 11.436 1.00 96.06 299 THR A CA 1
ATOM 2356 C C . THR A 1 299 ? -26.361 7.600 11.049 1.00 96.06 299 THR A C 1
ATOM 2358 O O . THR A 1 299 ? -27.014 7.480 10.015 1.00 96.06 299 THR A O 1
ATOM 2361 N N . GLY A 1 300 ? -26.094 6.548 11.832 1.00 95.56 300 GLY A N 1
ATOM 2362 C CA . GLY A 1 300 ? -26.556 5.183 11.573 1.00 95.56 300 GLY A CA 1
ATOM 2363 C C . GLY A 1 300 ? -25.912 4.511 10.353 1.00 95.56 300 GLY A C 1
ATOM 2364 O O . GLY A 1 300 ? -26.311 3.404 9.978 1.00 95.56 300 GLY A O 1
ATOM 2365 N N . THR A 1 301 ? -24.922 5.150 9.722 1.00 96.06 301 THR A N 1
ATOM 2366 C CA . THR A 1 301 ? -24.242 4.611 8.539 1.00 96.06 301 THR A CA 1
ATOM 2367 C C . THR A 1 301 ? -23.472 3.344 8.904 1.00 96.06 301 THR A C 1
ATOM 2369 O O . THR A 1 301 ? -22.843 3.288 9.956 1.00 96.06 301 THR A O 1
ATOM 2372 N N . LYS A 1 302 ? -23.498 2.326 8.034 1.00 96.81 302 LYS A N 1
ATOM 2373 C CA . LYS A 1 302 ? -22.853 1.017 8.245 1.00 96.81 302 LYS A CA 1
ATOM 2374 C C . LYS A 1 302 ? -21.849 0.696 7.144 1.00 96.81 302 LYS A C 1
ATOM 2376 O O . LYS A 1 302 ? -21.939 1.224 6.031 1.00 96.81 302 LYS A O 1
ATOM 2381 N N . TRP A 1 303 ? -20.918 -0.211 7.425 1.00 96.38 303 TRP A N 1
ATOM 2382 C CA . TRP A 1 303 ? -20.108 -0.829 6.385 1.00 96.38 303 TRP A CA 1
ATOM 2383 C C . TRP A 1 303 ? -20.995 -1.630 5.438 1.00 96.38 303 TRP A C 1
ATOM 2385 O O . TRP A 1 303 ? -21.958 -2.288 5.835 1.00 96.38 303 TRP A O 1
ATOM 2395 N N . ARG A 1 304 ? -20.656 -1.583 4.149 1.00 92.19 304 ARG A N 1
ATOM 2396 C CA . ARG A 1 304 ? -21.296 -2.445 3.156 1.00 92.19 304 ARG A CA 1
ATOM 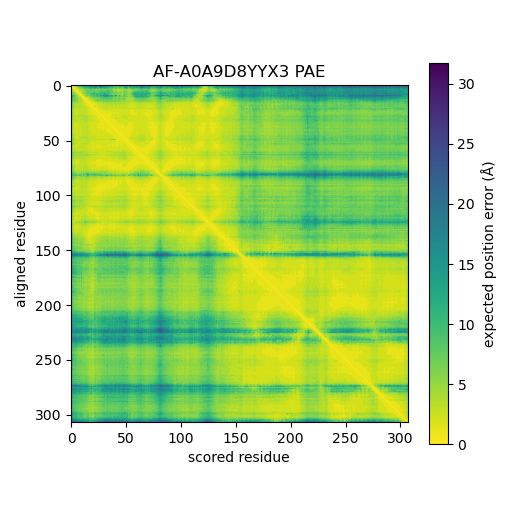2397 C C . ARG A 1 304 ? -20.741 -3.853 3.321 1.00 92.19 304 ARG A C 1
ATOM 2399 O O . ARG A 1 304 ? -19.587 -4.097 2.970 1.00 92.19 304 ARG A O 1
ATOM 2406 N N . ILE A 1 305 ? -21.568 -4.754 3.840 1.00 86.25 305 ILE A N 1
ATOM 2407 C CA . ILE A 1 305 ? -21.233 -6.172 3.947 1.00 86.25 305 ILE A CA 1
ATOM 2408 C C . ILE A 1 305 ? -21.280 -6.767 2.542 1.00 86.25 305 ILE A C 1
ATOM 2410 O O . ILE A 1 305 ? -22.317 -6.722 1.877 1.00 86.25 305 ILE A O 1
ATOM 2414 N N . ARG A 1 306 ? -20.143 -7.282 2.068 1.00 75.81 306 ARG A N 1
ATOM 2415 C CA . ARG A 1 306 ? -20.114 -8.077 0.840 1.00 75.81 306 ARG A CA 1
ATOM 2416 C C . ARG A 1 306 ? -20.714 -9.439 1.175 1.00 75.81 306 ARG A C 1
ATOM 2418 O O . ARG A 1 306 ? -20.167 -10.137 2.021 1.00 75.81 306 ARG A O 1
ATOM 2425 N N . ARG A 1 307 ? -21.868 -9.733 0.577 1.00 63.19 307 ARG A N 1
ATOM 2426 C CA . ARG A 1 307 ? -22.426 -11.087 0.535 1.00 63.19 307 ARG A CA 1
ATOM 2427 C C . ARG A 1 307 ? -21.691 -11.908 -0.510 1.00 63.19 307 ARG A C 1
ATOM 2429 O O . ARG A 1 307 ? -21.259 -11.288 -1.511 1.00 63.19 307 ARG A O 1
#

Solvent-accessible surface area (backbone atoms only — not comparable to full-atom values): 16404 Å² total; per-residue (Å²): 132,85,71,48,71,46,60,74,74,64,52,66,76,93,76,61,68,38,74,76,48,67,88,38,57,54,33,60,34,85,82,22,53,68,41,38,49,52,41,54,57,39,38,55,52,10,59,76,67,77,39,59,50,44,41,42,76,42,82,33,66,82,40,92,88,41,56,55,37,28,36,30,27,34,35,25,35,41,85,41,102,86,70,53,75,43,79,48,77,28,70,30,29,24,52,45,64,77,56,21,68,58,42,36,66,53,30,57,74,64,70,50,72,69,50,39,35,37,64,30,38,39,39,56,92,95,45,72,48,46,33,29,30,42,30,31,46,64,83,37,72,48,45,53,51,51,30,50,52,47,36,65,51,66,56,96,59,72,45,72,67,50,50,51,26,59,73,22,26,22,32,45,58,41,43,48,54,40,47,52,28,15,52,22,21,48,75,73,66,41,52,66,63,13,36,52,28,43,42,38,35,50,50,46,26,60,20,2,43,26,59,23,46,53,48,102,84,51,43,53,37,83,93,47,63,52,51,33,27,35,82,93,52,49,45,86,53,64,70,53,45,49,51,44,16,13,38,35,51,61,72,66,54,50,74,64,59,49,50,56,49,41,42,51,39,34,54,56,49,45,67,76,50,56,95,51,65,60,70,60,53,51,67,62,48,45,66,69,46,47,65,59,36,52,59,46,35,71,68,64,49,54,62,84,79,84,126

pLDDT: mean 91.82, std 7.21, range [53.72, 98.69]

Foldseek 3Di:
DDKDKDPQPFDDPPAAKDFLDDKFKFPPLVVQLPLQVVLVVQRVVCVVVVWDWDWFWAQDCVDPPANLKIFIKTKTWDQDPPDGIDMDIGRRHTTPRVVSVVCCVLDVVVVFDKGKTFNIWIDDPSDIITIITIIGHPPPSSNLVSLVVLLVCPPLDHDPVLVLCLQLLVLVVNLVSLQSNLVSCVVVVVLVSNLLSLLLSLQSLQQLADGADADPVSHGDPPGSRARGDPVNNDRDVVSLLSNLQSCLQVVHDLVRSLVSSLVSLVSVCVVNVVHPSRDDSVVSCVVSSVSSVVSNVVSHHRDDDD

Nearest PDB structures (foldseek):
  6vfi-assembly1_A  TM=3.795E-01  e=3.013E-01  synthetic construct
  6swu-assembly3_E  TM=3.172E-01  e=3.692E-01  Mus musculus
  1t98-assembly1_A  TM=2.216E-01  e=3.631E+00  Escherichia coli
  3vhw-assembly1_A  TM=2.178E-01  e=3.820E+00  Homo sapiens
  4i5s-assembly1_A  TM=2.142E-01  e=9.533E+00  Streptococcus mutans UA159

Mean predicted aligned error: 5.82 Å

Sequence (307 aa):
MMQKRYASDRHQPPGKWIQATRLLQVAGVQHRRSEVREFCQSAKKAEHSGLDYGLELEPDPGNRHDPLAIRVVGRADVQRLLRGVGVKRWHIGFVPREEAETITPDIIEAGEKYCAELYGIFEDGDFVEVGFFVLIPKGSPASLRHERRIAKTSGSELTEEQRRLLASRQMGLFRNTRLVQAEAFRKLGDYQNALDMYLRVLWIDLGGPSNAITDQYGRPVEGFMDKAMGEGEKFLAPGIIDQIAKGTNTMKLTAQDLGERFLDVGRSEREVIAPLEGVPDDQVGWSVAETRLAQAIATGTKWRIRR

Secondary structure (DSSP, 8-state):
-PPEEE--S--PPSS-EEESSS-EE-BTGGG-HHHHHHHHHHHHHHHHTT--EEEEEEE-TT-SS-TT-EEEEEEEEEEETTTEEEEEEEEEEE--HHHHHHHIIIIITTT---EEEEEEEEEETTEEEEEEEEEEETTSHHHHHHHHHHHHTTSSSPPHHHHHHHHTTBHHHHHHHHHHHHHHHHHHT-HHHHHHHHHHHHHHHHH-B-B--B-TTS-B-TTSS--SB-GGG----HHHHHHHHHHHHHHT--HHHHHHHHHHHHHHHHHHHTTSSSPPPHHHHHHHHHHHHHHHHTT--------

Radius of gyration: 22.95 Å; Cα contacts (8 Å, |Δi|>4): 544; chains: 1; bounding box: 52×42×73 Å